Protein AF-A0A6B3HUG9-F1 (afdb_monomer)

Secondary structure (DSSP, 8-state):
---SEEEEEEETTEEEEEEEEES----PPPPPPB-TTT-PBP----B-TTT--B--GGG--EEEEPTTS-EEEE-HHHHHTS--TTTTEEEEEEEEEGGGS-GGGEEEEEEEEE-SHHHHHHHHHHHHHHHHHTEEEEEEEEETTEEEEEEEEEETTEEEEEEE--GGGSPP-TTTS-SS-----HHHHHHHHHHHTTS----GGG---HHHHHHHHHHHHHHHT---PPP----------S-HHHHHHHHHHHHHHHTT---------

Radius of gyration: 28.13 Å; Cα contacts (8 Å, |Δi|>4): 303; chains: 1; bounding box: 56×66×83 Å

Nearest PDB structures (foldseek):
  7zyg-assembly1_B  TM=5.924E-01  e=1.288E-13  Homo sapiens
  6erf-assembly3_E  TM=6.622E-01  e=6.759E-11  Homo sapiens
  8bhv-assembly1_j  TM=5.976E-01  e=5.712E-12  Homo sapiens
  8bh3-assembly1_L  TM=5.640E-01  e=2.555E-12  Homo sapiens
  7nfe-assembly1_C  TM=6.207E-01  e=2.268E-11  Homo sapiens

pLDDT: mean 83.68, std 15.53, range [34.56, 97.38]

Foldseek 3Di:
DDFPAWAWEDEDPDTFTKTKAFPDDDPDDDDFDADPPPRHGDDDFDADPPPRDTDDPVVDFAFDQDPVRDTHTDDPVNLVPPPDPQARYWYFDDKAAPVVADPLFWDGKIWIGGDDDVNVVVQQVVQVVCVVVNIWTWTWHDDPSDIWIWIWHDDDRTTMITTTDDPVNDDDCPPVDDPDDDDDDPVNVVLVVLLVVLVDDDDPVPDDDPVRVVVVVVVVCVVVVHDDDPDPPPPPDPPDPDDPPVVSVVSSVVSCVVVVNDDDDDPDD

Sequence (269 aa):
MRSIWNGAISFGLVSIPIKLVNATENHSIHFRQIHLADGGRIRYRKVCELDEEEVAGGEIGKAYEDADGTMIPITDEDLAQLPLPTAKTIEIVAFVPADEIDPLQMDAAYYLSANGVPAAKPYTLLREALKRSNKVAVAKYALRGRERLGMLRVVDDVIAMHGLLWPDEIRAPEGVAPDSDVTVRDAELDLADALMDTLGEVDMDSLHDDYREAVEELIAAKASGEAVQPAESDDSGGGKVIDLIAALESSVRAAKKSRGEGDENEAEN

Structure (mmCIF, N/CA/C/O backbone):
data_AF-A0A6B3HUG9-F1
#
_entry.id   AF-A0A6B3HUG9-F1
#
loop_
_atom_site.group_PDB
_atom_site.id
_atom_site.type_symbol
_atom_site.label_atom_id
_atom_site.label_alt_id
_atom_site.label_comp_id
_atom_site.label_asym_id
_atom_site.label_entity_id
_atom_site.label_seq_id
_atom_site.pdbx_PDB_ins_code
_atom_site.Cartn_x
_atom_site.Cartn_y
_atom_site.Cartn_z
_atom_site.occupancy
_atom_site.B_iso_or_equiv
_atom_site.auth_seq_id
_atom_site.auth_comp_id
_atom_site.auth_asym_id
_atom_site.auth_atom_id
_atom_site.pdbx_PDB_model_num
ATOM 1 N N . MET A 1 1 ? 18.409 -4.272 3.232 1.00 63.88 1 MET A N 1
ATOM 2 C CA . MET A 1 1 ? 17.200 -3.621 2.681 1.00 63.88 1 MET A CA 1
ATOM 3 C C . MET A 1 1 ? 17.579 -2.566 1.647 1.00 63.88 1 MET A C 1
ATOM 5 O O . MET A 1 1 ? 18.304 -1.631 1.972 1.00 63.88 1 MET A O 1
ATOM 9 N N . ARG A 1 2 ? 17.157 -2.736 0.388 1.00 80.00 2 ARG A N 1
ATOM 10 C CA . ARG A 1 2 ? 17.424 -1.789 -0.708 1.00 80.00 2 ARG A CA 1
ATOM 11 C C . ARG A 1 2 ? 16.266 -0.795 -0.805 1.00 80.00 2 ARG A C 1
ATOM 13 O O . ARG A 1 2 ? 15.116 -1.214 -0.826 1.00 80.00 2 ARG A O 1
ATOM 20 N N . SER A 1 3 ? 16.577 0.501 -0.875 1.00 86.69 3 SER A N 1
ATOM 21 C CA . SER A 1 3 ? 15.560 1.527 -1.137 1.00 86.69 3 SER A CA 1
ATOM 22 C C . SER A 1 3 ? 14.982 1.348 -2.539 1.00 86.69 3 SER A C 1
ATOM 24 O O . SER A 1 3 ? 15.731 1.150 -3.500 1.00 86.69 3 SER A O 1
ATOM 26 N N . ILE A 1 4 ? 13.660 1.421 -2.631 1.00 87.31 4 ILE A N 1
ATOM 27 C CA . ILE A 1 4 ? 12.899 1.353 -3.882 1.00 87.31 4 ILE A CA 1
ATOM 28 C C . ILE A 1 4 ? 12.624 2.766 -4.392 1.00 87.31 4 ILE A C 1
ATOM 30 O O . ILE A 1 4 ? 12.553 2.988 -5.599 1.00 87.31 4 ILE A O 1
ATOM 34 N N . TRP A 1 5 ? 12.501 3.727 -3.477 1.00 89.56 5 TRP A N 1
ATOM 35 C CA . TRP A 1 5 ? 12.207 5.113 -3.800 1.00 89.56 5 TRP A CA 1
ATOM 36 C C . TRP A 1 5 ? 12.762 6.051 -2.727 1.00 89.56 5 TRP A C 1
ATOM 38 O O . TRP A 1 5 ? 12.741 5.740 -1.538 1.00 89.56 5 TRP A O 1
ATOM 48 N N . ASN A 1 6 ? 13.266 7.209 -3.145 1.00 89.94 6 ASN A N 1
ATOM 49 C CA . ASN A 1 6 ? 13.734 8.254 -2.240 1.00 89.94 6 ASN A CA 1
ATOM 50 C C . ASN A 1 6 ? 12.919 9.517 -2.503 1.00 89.94 6 ASN A C 1
ATOM 52 O O . ASN A 1 6 ? 12.756 9.913 -3.658 1.00 89.94 6 ASN A O 1
ATOM 56 N N 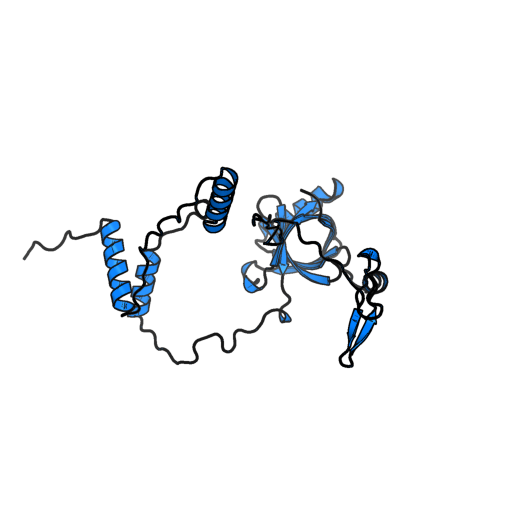. GLY A 1 7 ? 12.479 10.169 -1.437 1.00 91.31 7 GLY A N 1
ATOM 57 C CA . GLY A 1 7 ? 11.674 11.380 -1.523 1.00 91.31 7 GLY A CA 1
ATOM 58 C C . GLY A 1 7 ? 11.597 12.075 -0.177 1.00 91.31 7 GLY A C 1
ATOM 59 O O . GLY A 1 7 ? 12.508 11.939 0.645 1.00 91.31 7 GLY A O 1
ATOM 60 N N . ALA A 1 8 ? 10.522 12.815 0.058 1.00 93.94 8 ALA A N 1
ATOM 61 C CA . ALA A 1 8 ? 10.282 13.460 1.340 1.00 93.94 8 ALA A CA 1
ATOM 62 C C . ALA A 1 8 ? 8.831 13.300 1.796 1.00 93.94 8 ALA A C 1
ATOM 64 O O . ALA A 1 8 ? 7.929 13.245 0.970 1.00 93.94 8 ALA A O 1
ATOM 65 N N . ILE A 1 9 ? 8.606 13.256 3.107 1.00 95.81 9 ILE A N 1
ATOM 66 C CA . ILE A 1 9 ? 7.278 13.468 3.691 1.00 95.81 9 ILE A CA 1
ATOM 67 C C . ILE A 1 9 ? 7.077 14.975 3.823 1.00 95.81 9 ILE A C 1
ATOM 69 O O . ILE A 1 9 ? 7.930 15.638 4.418 1.00 95.81 9 ILE A O 1
ATOM 73 N N . SER A 1 10 ? 5.974 15.510 3.308 1.00 93.44 10 SER A N 1
ATOM 74 C CA . SER A 1 10 ? 5.608 16.916 3.474 1.00 93.44 10 SER A CA 1
ATOM 75 C C . SER A 1 10 ? 4.289 17.082 4.209 1.00 93.44 10 SER A C 1
ATOM 77 O O . SER A 1 10 ? 3.319 16.383 3.928 1.00 93.44 10 SER A O 1
ATOM 79 N N . PHE A 1 11 ? 4.236 18.053 5.116 1.00 90.25 11 PHE A N 1
ATOM 80 C CA . PHE A 1 11 ? 2.989 18.518 5.717 1.00 90.25 11 PHE A CA 1
ATOM 81 C C . PHE A 1 11 ? 3.134 19.984 6.129 1.00 90.25 11 PHE A C 1
ATOM 83 O O . PHE A 1 11 ? 4.041 20.353 6.883 1.00 90.25 11 PHE A O 1
ATOM 90 N N . GLY A 1 12 ? 2.272 20.850 5.592 1.00 83.94 12 GLY A N 1
ATOM 91 C CA . GLY A 1 12 ? 2.409 22.297 5.755 1.00 83.94 12 GLY A CA 1
ATOM 92 C C . GLY A 1 12 ? 3.770 22.800 5.256 1.00 83.94 12 GLY A C 1
ATOM 93 O O . GLY A 1 12 ? 4.063 22.741 4.068 1.00 83.94 12 GLY A O 1
ATOM 94 N N . LEU A 1 13 ? 4.610 23.291 6.173 1.00 82.62 13 LEU A N 1
ATOM 95 C CA . LEU A 1 13 ? 5.946 23.832 5.871 1.00 82.62 13 LEU A CA 1
ATOM 96 C C . LEU A 1 13 ? 7.094 22.861 6.187 1.00 82.62 13 LEU A C 1
ATOM 98 O O . LEU A 1 13 ? 8.264 23.215 6.040 1.00 82.62 13 LEU A O 1
ATOM 102 N N . VAL A 1 14 ? 6.786 21.654 6.664 1.00 88.75 14 VAL A N 1
ATOM 103 C CA . VAL A 1 14 ? 7.793 20.666 7.059 1.00 88.75 14 VAL A CA 1
ATOM 104 C C . VAL A 1 14 ? 8.040 19.710 5.901 1.00 88.75 14 VAL A C 1
ATOM 106 O O . VAL A 1 14 ? 7.095 19.196 5.312 1.00 88.75 14 VAL A O 1
ATOM 109 N N . SER A 1 15 ? 9.314 19.451 5.602 1.00 92.69 15 SER A N 1
ATOM 110 C CA . SER A 1 15 ? 9.752 18.454 4.625 1.00 92.69 15 SER A CA 1
ATOM 111 C C . SER A 1 15 ? 10.812 17.553 5.255 1.00 92.69 15 SER A C 1
ATOM 113 O O . SER A 1 15 ? 11.812 18.038 5.789 1.00 92.69 15 SER A O 1
ATOM 115 N N . ILE A 1 16 ? 10.576 16.242 5.239 1.00 95.81 16 ILE A N 1
ATOM 116 C CA . ILE A 1 16 ? 11.409 15.235 5.903 1.00 95.81 16 ILE A CA 1
ATOM 117 C C . ILE A 1 16 ? 11.935 14.266 4.845 1.00 95.81 16 ILE A C 1
ATOM 119 O O . ILE A 1 16 ? 11.162 13.438 4.366 1.00 95.81 16 ILE A O 1
ATOM 123 N N . PRO A 1 17 ? 13.227 14.320 4.481 1.00 95.38 17 PRO A N 1
ATOM 124 C CA . PRO A 1 17 ? 13.812 13.364 3.549 1.00 95.38 17 PRO A CA 1
ATOM 125 C C . PRO A 1 17 ? 13.699 11.924 4.066 1.00 95.38 17 PRO A C 1
ATOM 127 O O . PRO A 1 17 ? 14.127 11.629 5.185 1.00 95.38 17 PRO A O 1
ATOM 130 N N . ILE A 1 18 ? 13.182 11.014 3.238 1.00 95.69 18 ILE A N 1
ATOM 131 C CA . ILE A 1 18 ? 13.028 9.593 3.568 1.00 95.69 18 ILE A CA 1
ATOM 132 C C . ILE A 1 18 ? 13.480 8.668 2.431 1.00 95.69 18 ILE A C 1
ATOM 134 O O . ILE A 1 18 ? 13.617 9.070 1.272 1.00 95.69 18 ILE A O 1
ATOM 138 N N . LYS A 1 19 ? 13.722 7.405 2.782 1.00 94.88 19 LYS A N 1
ATOM 139 C CA . LYS A 1 19 ? 13.860 6.279 1.857 1.00 94.88 19 LYS A CA 1
ATOM 140 C C . LYS A 1 19 ? 12.732 5.292 2.114 1.00 94.88 19 LYS A C 1
ATOM 142 O O . LYS A 1 19 ? 12.480 4.944 3.268 1.00 94.88 19 LYS A O 1
ATOM 147 N N . LEU A 1 20 ? 12.108 4.830 1.043 1.00 94.06 20 LEU A N 1
ATOM 148 C CA . LEU A 1 20 ? 11.021 3.863 1.053 1.00 94.06 20 LEU A CA 1
ATOM 149 C C . LEU A 1 20 ? 11.564 2.472 0.714 1.00 94.06 20 LEU A C 1
ATOM 151 O O . LEU A 1 20 ? 12.276 2.282 -0.277 1.00 94.06 20 LEU A O 1
ATOM 155 N N . VAL A 1 21 ? 11.226 1.502 1.554 1.00 94.19 21 VAL A N 1
ATOM 156 C CA . VAL A 1 21 ? 11.673 0.105 1.492 1.00 94.19 21 VAL A CA 1
ATOM 157 C C . VAL A 1 21 ? 10.441 -0.797 1.596 1.00 94.19 21 VAL A C 1
ATOM 159 O O . VAL A 1 21 ? 9.504 -0.441 2.299 1.00 94.19 21 VAL A O 1
ATOM 162 N N . ASN A 1 22 ? 10.412 -1.951 0.926 1.00 93.25 22 ASN A N 1
ATOM 163 C CA . ASN A 1 22 ? 9.335 -2.930 1.137 1.00 93.25 22 ASN A CA 1
ATOM 164 C C . ASN A 1 22 ? 9.295 -3.400 2.597 1.00 93.25 22 ASN A C 1
ATOM 166 O O . ASN A 1 22 ? 10.345 -3.691 3.170 1.00 93.25 22 ASN A O 1
ATOM 170 N N . ALA A 1 23 ? 8.091 -3.486 3.168 1.00 92.88 23 ALA A N 1
ATOM 171 C CA . ALA A 1 23 ? 7.875 -4.080 4.487 1.00 92.88 23 ALA A CA 1
ATOM 172 C C . ALA A 1 23 ? 7.576 -5.584 4.417 1.00 92.88 23 ALA A C 1
ATOM 174 O O . ALA A 1 23 ? 7.702 -6.273 5.423 1.00 92.88 23 ALA A O 1
ATOM 175 N N . THR A 1 24 ? 7.200 -6.084 3.238 1.00 88.25 24 THR A N 1
ATOM 176 C CA . THR A 1 24 ? 6.838 -7.483 2.999 1.00 88.25 24 THR A CA 1
ATOM 177 C C . THR A 1 24 ? 7.829 -8.157 2.057 1.00 88.25 24 THR A C 1
ATOM 179 O O . THR A 1 24 ? 8.340 -7.541 1.112 1.00 88.25 24 THR A O 1
ATOM 182 N N . GLU A 1 25 ? 8.059 -9.447 2.279 1.00 84.62 25 GLU A N 1
ATOM 183 C CA . GLU A 1 25 ? 8.844 -10.313 1.403 1.00 84.62 25 GLU A CA 1
ATOM 184 C C . GLU A 1 25 ? 7.938 -11.401 0.821 1.00 84.62 25 GLU A C 1
ATOM 186 O O . GLU A 1 25 ? 7.015 -11.877 1.477 1.00 84.62 25 GLU A O 1
ATOM 191 N N . ASN A 1 26 ? 8.161 -11.754 -0.446 1.00 80.31 26 ASN A N 1
ATOM 192 C CA . ASN A 1 26 ? 7.429 -12.838 -1.087 1.00 80.31 26 ASN A CA 1
ATOM 193 C C . ASN A 1 26 ? 8.251 -14.126 -0.965 1.00 80.31 26 ASN A C 1
ATOM 195 O O . ASN A 1 26 ? 9.367 -14.196 -1.484 1.00 80.31 26 ASN A O 1
ATOM 199 N N . HIS A 1 27 ? 7.675 -15.134 -0.316 1.00 79.88 27 HIS A N 1
ATOM 200 C CA . HIS A 1 27 ? 8.294 -16.438 -0.096 1.00 79.88 27 HIS A CA 1
ATOM 201 C C . HIS A 1 27 ? 7.804 -17.536 -1.059 1.00 79.88 27 HIS A C 1
ATOM 203 O O . HIS A 1 27 ? 8.154 -18.701 -0.890 1.00 79.88 27 HIS A O 1
ATOM 209 N N . SER A 1 28 ? 7.023 -17.192 -2.087 1.00 79.81 28 SER A N 1
ATOM 210 C CA . SER A 1 28 ? 6.502 -18.163 -3.052 1.00 79.81 28 SER A CA 1
ATOM 211 C C . SER A 1 28 ? 7.621 -18.847 -3.845 1.00 79.81 28 SER A C 1
ATOM 213 O O . SER A 1 28 ? 8.556 -18.193 -4.330 1.00 79.81 28 SER A O 1
ATOM 215 N N . ILE A 1 29 ? 7.484 -20.153 -4.062 1.00 81.19 29 ILE A N 1
ATOM 216 C CA . ILE A 1 29 ? 8.393 -20.936 -4.901 1.00 81.19 29 ILE A CA 1
ATOM 217 C C . ILE A 1 29 ? 8.126 -20.609 -6.371 1.00 81.19 29 ILE A C 1
ATOM 219 O O . ILE A 1 29 ? 7.014 -20.755 -6.875 1.00 81.19 29 ILE A O 1
ATOM 223 N N . HIS A 1 30 ? 9.164 -20.166 -7.080 1.00 84.75 30 HIS A N 1
ATOM 224 C CA . HIS A 1 30 ? 9.054 -19.777 -8.482 1.00 84.75 30 HIS A CA 1
ATOM 225 C C . HIS A 1 30 ? 9.458 -20.926 -9.403 1.00 84.75 30 HIS A C 1
ATOM 227 O O . HIS A 1 30 ? 10.627 -21.317 -9.464 1.00 84.75 30 HIS A O 1
ATOM 233 N N . PHE A 1 31 ? 8.508 -21.409 -10.197 1.00 88.19 31 PHE A N 1
ATOM 234 C CA . PHE A 1 31 ? 8.778 -22.407 -11.224 1.00 88.19 31 PHE A CA 1
ATOM 235 C C . PHE A 1 31 ? 9.232 -21.762 -12.529 1.00 88.19 31 PHE A C 1
ATOM 237 O O . PHE A 1 31 ? 8.758 -20.702 -12.939 1.00 88.19 31 PHE A O 1
ATOM 244 N N . ARG A 1 32 ? 10.155 -22.434 -13.218 1.00 90.38 32 ARG A N 1
ATOM 245 C CA . ARG A 1 32 ? 10.511 -22.092 -14.594 1.00 90.38 32 ARG A CA 1
ATOM 246 C C . ARG A 1 32 ? 9.786 -23.026 -15.541 1.00 90.38 32 ARG A C 1
ATOM 248 O O . ARG A 1 32 ? 9.742 -24.230 -15.317 1.00 90.38 32 ARG A O 1
ATOM 255 N N . GLN A 1 33 ? 9.281 -22.463 -16.628 1.00 92.81 33 GLN A N 1
ATOM 256 C CA . GLN A 1 33 ? 8.698 -23.253 -17.698 1.00 92.81 33 GLN A CA 1
ATOM 257 C C . GLN A 1 33 ? 9.792 -24.015 -18.449 1.00 92.81 33 GLN A C 1
ATOM 259 O O . GLN A 1 33 ? 10.838 -23.455 -18.806 1.00 92.81 33 GLN A O 1
ATOM 264 N N . ILE A 1 34 ? 9.514 -25.290 -18.692 1.00 95.56 34 ILE A N 1
ATOM 265 C CA . ILE A 1 34 ? 10.346 -26.188 -19.481 1.00 95.56 34 ILE A CA 1
ATOM 266 C C . ILE A 1 34 ? 9.514 -26.793 -20.607 1.00 95.56 34 ILE A C 1
ATOM 268 O O . ILE A 1 34 ? 8.303 -26.967 -20.478 1.00 95.56 34 ILE A O 1
ATOM 272 N N . HIS A 1 35 ? 10.169 -27.120 -21.710 1.00 94.25 35 HIS A N 1
ATOM 273 C CA . HIS A 1 35 ? 9.593 -27.948 -22.749 1.00 94.25 35 HIS A CA 1
ATOM 274 C C . HIS A 1 35 ? 9.505 -29.389 -22.230 1.00 94.25 35 HIS A C 1
ATOM 276 O O . HIS A 1 35 ? 10.497 -29.964 -21.785 1.00 94.25 35 HIS A O 1
ATOM 282 N N . LEU A 1 36 ? 8.301 -29.965 -22.247 1.00 92.69 36 LEU A N 1
ATOM 283 C CA . LEU A 1 36 ? 8.031 -31.261 -21.614 1.00 92.69 36 LEU A CA 1
ATOM 284 C C . LEU A 1 36 ? 8.820 -32.422 -22.236 1.00 92.69 36 LEU A C 1
ATOM 286 O O . LEU A 1 36 ? 9.104 -33.391 -21.540 1.00 92.69 36 LEU A O 1
ATOM 290 N N . ALA A 1 37 ? 9.170 -32.335 -23.523 1.00 93.38 37 ALA A N 1
ATOM 291 C CA . ALA A 1 37 ? 9.842 -33.427 -24.222 1.00 93.38 37 ALA A CA 1
ATOM 292 C C . ALA A 1 37 ? 11.346 -33.523 -23.914 1.00 93.38 37 ALA A C 1
ATOM 294 O O . ALA A 1 37 ? 11.888 -34.624 -23.903 1.00 93.38 37 ALA A O 1
ATOM 295 N N . ASP A 1 38 ? 12.025 -32.394 -23.686 1.00 91.88 38 ASP A N 1
ATOM 296 C CA . ASP A 1 38 ? 13.493 -32.336 -23.569 1.00 91.88 38 ASP A CA 1
ATOM 297 C C . ASP A 1 38 ? 14.001 -31.613 -22.306 1.00 91.88 38 ASP A C 1
ATOM 299 O O . ASP A 1 38 ? 15.207 -31.559 -22.066 1.00 91.88 38 ASP A O 1
ATOM 303 N N . GLY A 1 39 ? 13.105 -31.051 -21.487 1.00 89.31 39 GLY A N 1
ATOM 304 C CA . GLY A 1 39 ? 13.461 -30.281 -20.293 1.00 89.31 39 GLY A CA 1
ATOM 305 C C . GLY A 1 39 ? 14.099 -28.918 -20.589 1.00 89.31 39 GLY A C 1
ATOM 306 O O . GLY A 1 39 ? 14.564 -28.235 -19.672 1.00 89.31 39 GLY A O 1
ATOM 307 N N . GLY A 1 40 ? 14.131 -28.496 -21.853 1.00 93.44 40 GLY A N 1
ATOM 308 C CA . GLY A 1 40 ? 14.710 -27.235 -22.289 1.00 93.44 40 GLY A CA 1
ATOM 309 C C . GLY A 1 40 ? 13.955 -26.038 -21.716 1.00 93.44 40 GLY A C 1
ATOM 310 O O . GLY A 1 40 ? 12.728 -26.005 -21.691 1.00 93.44 40 GLY A O 1
ATOM 311 N N . ARG A 1 41 ? 14.678 -25.014 -21.251 1.00 95.44 41 ARG A N 1
ATOM 312 C CA . ARG A 1 41 ? 14.052 -23.792 -20.717 1.00 95.44 41 ARG A CA 1
ATOM 313 C C . ARG A 1 41 ? 13.351 -23.004 -21.821 1.00 95.44 41 ARG A C 1
ATOM 315 O O . ARG A 1 41 ? 13.984 -22.651 -22.816 1.00 95.44 41 ARG A O 1
ATOM 322 N N . ILE A 1 42 ? 12.102 -22.618 -21.576 1.00 94.69 42 ILE A N 1
ATOM 323 C CA . ILE A 1 42 ? 11.352 -21.739 -22.479 1.00 94.69 42 ILE A CA 1
ATOM 324 C C . ILE A 1 42 ? 11.895 -20.305 -22.399 1.00 94.69 42 ILE A C 1
ATOM 326 O O . ILE A 1 42 ? 12.232 -19.804 -21.320 1.00 94.69 42 ILE A O 1
ATOM 330 N N . ARG A 1 43 ? 11.989 -19.640 -23.555 1.00 91.62 43 ARG A N 1
ATOM 331 C CA . ARG A 1 43 ? 12.301 -18.211 -23.679 1.00 91.62 43 ARG A CA 1
ATOM 332 C C . ARG A 1 43 ? 11.194 -17.526 -24.467 1.00 91.62 43 ARG A C 1
ATOM 334 O O . ARG A 1 43 ? 10.745 -18.062 -25.473 1.00 91.62 43 ARG A O 1
ATOM 341 N N . TYR A 1 44 ? 10.821 -16.332 -24.027 1.00 91.31 44 TYR A N 1
ATOM 342 C CA . TYR A 1 44 ? 9.880 -15.468 -24.729 1.00 91.31 44 TYR A CA 1
ATOM 343 C C . TYR A 1 44 ? 10.638 -14.422 -25.534 1.00 91.31 44 TYR A C 1
ATOM 345 O O . TYR A 1 44 ? 11.649 -13.893 -25.065 1.00 91.31 44 TYR A O 1
ATOM 353 N N . ARG A 1 45 ? 10.128 -14.126 -26.725 1.00 92.06 45 ARG A N 1
ATOM 354 C CA . ARG A 1 45 ? 10.583 -13.037 -27.589 1.00 92.06 45 ARG A CA 1
ATOM 355 C C . ARG A 1 45 ? 9.416 -12.083 -27.781 1.00 92.06 45 ARG A C 1
ATOM 357 O O . ARG A 1 45 ? 8.278 -12.536 -27.878 1.00 92.06 45 ARG A O 1
ATOM 364 N N . LYS A 1 46 ? 9.695 -10.784 -27.768 1.00 94.75 46 LYS A N 1
ATOM 365 C CA . LYS A 1 46 ? 8.693 -9.754 -28.042 1.00 94.75 46 LYS A CA 1
ATOM 366 C C . LYS A 1 46 ? 8.800 -9.414 -29.519 1.00 94.75 46 LYS A C 1
ATOM 368 O O . LYS A 1 46 ? 9.904 -9.148 -29.978 1.00 94.75 46 LYS A O 1
ATOM 373 N N . VAL A 1 47 ? 7.688 -9.477 -30.234 1.00 95.69 47 VAL A N 1
ATOM 374 C CA . VAL A 1 47 ? 7.635 -9.275 -31.683 1.00 95.69 47 VAL A CA 1
ATOM 375 C C . VAL A 1 47 ? 6.654 -8.142 -31.958 1.00 95.69 47 VAL A C 1
ATOM 377 O O . VAL A 1 47 ? 5.590 -8.111 -31.337 1.00 95.69 47 VAL A O 1
ATOM 380 N N . CYS A 1 48 ? 7.033 -7.188 -32.805 1.00 94.12 48 CYS A N 1
ATOM 381 C CA . CYS A 1 48 ? 6.158 -6.093 -33.215 1.00 94.12 48 CYS A CA 1
ATOM 382 C C . CYS A 1 48 ? 5.128 -6.606 -34.235 1.00 94.12 48 CYS A C 1
ATOM 384 O O . CYS A 1 48 ? 5.456 -7.361 -35.143 1.00 94.12 48 CYS A O 1
ATOM 386 N N . GLU A 1 49 ? 3.860 -6.229 -34.070 1.00 92.56 49 GLU A N 1
ATOM 387 C CA . GLU A 1 49 ? 2.761 -6.740 -34.905 1.00 92.56 49 GLU A CA 1
ATOM 388 C C . GLU A 1 49 ? 2.785 -6.184 -36.337 1.00 92.56 49 GLU A C 1
ATOM 390 O O . GLU A 1 49 ? 2.266 -6.810 -37.254 1.00 92.56 49 GLU A O 1
ATOM 395 N N . LEU A 1 50 ? 3.395 -5.014 -36.545 1.00 92.00 50 LEU A N 1
ATOM 396 C CA . LEU A 1 50 ? 3.390 -4.337 -37.843 1.00 92.00 50 LEU A CA 1
ATOM 397 C C . LEU A 1 50 ? 4.466 -4.857 -38.801 1.00 92.00 50 LEU A C 1
ATOM 399 O O . LEU A 1 50 ? 4.236 -4.896 -40.008 1.00 92.00 50 LEU A O 1
ATOM 403 N N . ASP A 1 51 ? 5.639 -5.201 -38.274 1.00 94.00 51 ASP A N 1
ATOM 404 C CA . ASP A 1 51 ? 6.809 -5.621 -39.056 1.00 94.00 51 ASP A CA 1
ATOM 405 C C . ASP A 1 51 ? 7.217 -7.083 -38.801 1.00 94.00 51 ASP A C 1
ATOM 407 O O . ASP A 1 51 ? 8.054 -7.614 -39.526 1.00 94.00 51 ASP A O 1
ATOM 411 N N . GLU A 1 52 ? 6.592 -7.748 -37.822 1.00 94.31 52 GLU A N 1
ATOM 412 C CA . GLU A 1 52 ? 6.892 -9.118 -37.389 1.00 94.31 52 GLU A CA 1
ATOM 413 C C . GLU A 1 52 ? 8.346 -9.321 -36.912 1.00 94.31 52 GLU A C 1
ATOM 415 O O . GLU A 1 52 ? 8.832 -10.455 -36.820 1.00 94.31 52 GLU A O 1
ATOM 420 N N . GLU A 1 53 ? 9.047 -8.243 -36.549 1.00 95.25 53 GLU A N 1
ATOM 421 C CA . GLU A 1 53 ? 10.432 -8.291 -36.086 1.00 95.25 53 GLU A CA 1
ATOM 422 C C . GLU A 1 53 ? 10.538 -8.405 -34.558 1.00 95.25 53 GLU A C 1
ATOM 424 O O . GLU A 1 53 ? 9.716 -7.894 -33.790 1.00 95.25 53 GLU A O 1
ATOM 429 N N . GLU A 1 54 ? 11.581 -9.100 -34.089 1.00 95.31 54 GLU A N 1
ATOM 430 C CA . GLU A 1 54 ? 11.891 -9.191 -32.660 1.00 95.31 54 GLU A CA 1
ATOM 431 C C . GLU A 1 54 ? 12.441 -7.853 -32.155 1.00 95.31 54 GLU A C 1
ATOM 433 O O . GLU A 1 54 ? 13.473 -7.382 -32.625 1.00 95.31 54 GLU A O 1
ATOM 438 N N . VAL A 1 55 ? 11.788 -7.287 -31.141 1.00 94.88 55 VAL A N 1
ATOM 439 C CA . VAL A 1 55 ? 12.138 -5.984 -30.566 1.00 94.88 55 VAL A CA 1
ATOM 440 C C . VAL A 1 55 ? 12.748 -6.124 -29.177 1.00 94.88 55 VAL A C 1
ATOM 442 O O . VAL A 1 55 ? 12.280 -6.891 -28.321 1.00 94.88 55 VAL A O 1
ATOM 445 N N . ALA A 1 56 ? 13.799 -5.348 -28.911 1.00 92.81 56 ALA A N 1
ATOM 446 C CA . ALA A 1 56 ? 14.405 -5.302 -27.592 1.00 92.81 56 ALA A CA 1
ATOM 447 C C . ALA A 1 56 ? 13.524 -4.509 -26.618 1.00 92.81 56 ALA A C 1
ATOM 449 O O . ALA A 1 56 ? 12.808 -3.584 -26.981 1.00 92.81 56 ALA A O 1
ATOM 450 N N . GLY A 1 57 ? 13.618 -4.816 -25.320 1.00 86.44 57 GLY A N 1
ATOM 451 C CA . GLY A 1 57 ? 12.792 -4.149 -24.305 1.00 86.44 57 GLY A CA 1
ATOM 452 C C . GLY A 1 57 ? 12.957 -2.623 -24.230 1.00 86.44 57 GLY A C 1
ATOM 453 O O . GLY A 1 57 ? 12.030 -1.960 -23.785 1.00 86.44 57 GLY A O 1
ATOM 454 N N . GLY A 1 58 ? 14.104 -2.079 -24.654 1.00 88.00 58 GLY A N 1
ATOM 455 C CA . GLY A 1 58 ? 14.349 -0.632 -24.697 1.00 88.00 58 GLY A CA 1
ATOM 456 C C . GLY A 1 58 ? 13.682 0.088 -25.872 1.00 88.00 58 GLY A C 1
ATOM 457 O O . GLY A 1 58 ? 13.578 1.307 -25.844 1.00 88.00 58 GLY A O 1
ATOM 458 N N . GLU A 1 59 ? 13.216 -0.655 -26.875 1.00 87.88 59 GLU A N 1
ATOM 459 C CA . GLU A 1 59 ? 12.518 -0.128 -28.055 1.00 87.88 59 GLU A CA 1
ATOM 460 C C . GLU A 1 59 ? 10.992 -0.134 -27.861 1.00 87.88 59 GLU A C 1
ATOM 462 O O . GLU A 1 59 ? 10.242 0.294 -28.731 1.00 87.88 59 GLU A O 1
ATOM 467 N N . ILE A 1 60 ? 10.515 -0.609 -26.704 1.00 89.75 60 ILE A N 1
ATOM 468 C CA . ILE A 1 60 ? 9.092 -0.778 -26.410 1.00 89.75 60 ILE A CA 1
ATOM 469 C C . ILE A 1 60 ? 8.617 0.363 -25.513 1.00 89.75 60 ILE A C 1
ATOM 471 O O . ILE A 1 60 ? 8.948 0.421 -24.327 1.00 89.75 60 ILE A O 1
ATOM 475 N N . GLY A 1 61 ? 7.808 1.249 -26.093 1.00 88.94 61 GLY A N 1
ATOM 476 C CA . GLY A 1 61 ? 7.105 2.316 -25.384 1.00 88.94 61 GLY A CA 1
ATOM 477 C C . GLY A 1 61 ? 5.745 1.884 -24.830 1.00 88.94 61 GLY A C 1
ATOM 478 O O . GLY A 1 61 ? 5.370 0.711 -24.855 1.00 88.94 61 GLY A O 1
ATOM 479 N N . LYS A 1 62 ? 4.988 2.859 -24.328 1.00 89.69 62 LYS A N 1
ATOM 480 C CA . LYS A 1 62 ? 3.583 2.697 -23.935 1.00 89.69 62 LYS A CA 1
ATOM 481 C C . LYS A 1 62 ? 2.718 3.570 -24.834 1.00 89.69 62 LYS A C 1
ATOM 483 O O . LYS A 1 62 ? 3.170 4.616 -25.288 1.00 89.69 62 LYS A O 1
ATOM 488 N N . ALA A 1 63 ? 1.479 3.160 -25.054 1.00 92.06 63 ALA A N 1
ATOM 489 C CA . ALA A 1 63 ? 0.479 3.969 -25.731 1.00 92.06 63 ALA A CA 1
ATOM 490 C C . ALA A 1 63 ? -0.869 3.825 -25.022 1.00 92.06 63 ALA A C 1
ATOM 492 O O . ALA A 1 63 ? -1.126 2.810 -24.371 1.00 92.06 63 ALA A O 1
ATOM 493 N N . TYR A 1 64 ? -1.697 4.859 -25.125 1.00 90.88 64 TYR A N 1
ATOM 494 C CA . TYR A 1 64 ? -3.115 4.801 -24.801 1.00 90.88 64 TYR A CA 1
ATOM 495 C C . TYR A 1 64 ? -3.886 4.444 -26.071 1.00 90.88 64 TYR A C 1
ATOM 497 O O . TYR A 1 64 ? -3.665 5.066 -27.109 1.00 90.88 64 TYR A O 1
ATOM 505 N N . GLU A 1 65 ? -4.757 3.447 -25.987 1.00 93.50 65 GLU A N 1
ATOM 506 C CA . GLU A 1 65 ? -5.662 3.079 -27.073 1.00 93.50 65 GLU A CA 1
ATOM 507 C C . GLU A 1 65 ? -6.989 3.816 -26.872 1.00 93.50 65 GLU A C 1
ATOM 509 O O . GLU A 1 65 ? -7.656 3.631 -25.852 1.00 93.50 65 GLU A O 1
ATOM 514 N N . ASP A 1 66 ? -7.333 4.694 -27.814 1.00 92.94 66 ASP A N 1
ATOM 515 C CA . ASP A 1 66 ? -8.620 5.394 -27.823 1.00 92.94 66 ASP A CA 1
ATOM 516 C C . ASP A 1 66 ? -9.752 4.471 -28.310 1.00 92.94 66 ASP A C 1
ATOM 518 O O . ASP A 1 66 ? -9.501 3.429 -28.913 1.00 92.94 66 ASP A O 1
ATOM 522 N N . ALA A 1 67 ? -11.011 4.859 -28.096 1.00 90.81 67 ALA A N 1
ATOM 523 C CA . ALA A 1 67 ? -12.188 4.052 -28.439 1.00 90.81 67 ALA A CA 1
ATOM 524 C C . ALA A 1 67 ? -12.251 3.642 -29.925 1.00 90.81 67 ALA A C 1
ATOM 526 O O . ALA A 1 67 ? -12.788 2.583 -30.251 1.00 90.81 67 ALA A O 1
ATOM 527 N N . ASP A 1 68 ? -11.668 4.453 -30.810 1.00 91.38 68 ASP A N 1
ATOM 528 C CA . ASP A 1 68 ? -11.597 4.198 -32.252 1.00 91.38 68 ASP A CA 1
ATOM 529 C C . ASP A 1 68 ? -10.370 3.343 -32.659 1.00 91.38 68 ASP A C 1
ATOM 531 O O . ASP A 1 68 ? -10.087 3.190 -33.848 1.00 91.38 68 ASP A O 1
ATOM 535 N N . GLY A 1 69 ? -9.611 2.806 -31.693 1.00 88.00 69 GLY A N 1
ATOM 536 C CA . GLY A 1 69 ? -8.418 1.972 -31.906 1.00 88.00 69 GLY A CA 1
ATOM 537 C C . GLY A 1 69 ? -7.139 2.756 -32.229 1.00 88.00 69 GLY A C 1
ATOM 538 O O . GLY A 1 69 ? -6.130 2.182 -32.640 1.00 88.00 69 GLY A O 1
ATOM 539 N N . THR A 1 70 ? -7.158 4.085 -32.083 1.00 92.44 70 THR A N 1
ATOM 540 C CA . THR A 1 70 ? -5.972 4.920 -32.318 1.00 92.44 70 THR A CA 1
ATOM 541 C C . THR A 1 70 ? -4.989 4.782 -31.158 1.00 92.44 70 THR A C 1
ATOM 543 O O . THR A 1 70 ? -5.338 5.047 -30.010 1.00 92.44 70 THR A O 1
ATOM 546 N N . MET A 1 71 ? -3.741 4.424 -31.470 1.00 91.12 71 MET A N 1
ATOM 547 C CA . MET A 1 71 ? -2.659 4.314 -30.489 1.00 91.12 71 MET A CA 1
ATOM 548 C C . MET A 1 71 ? -1.966 5.664 -30.306 1.00 91.12 71 MET A C 1
ATOM 550 O O . MET A 1 71 ? -1.284 6.148 -31.208 1.00 91.12 71 MET A O 1
ATOM 554 N N . ILE A 1 72 ? -2.116 6.265 -29.128 1.00 92.81 72 ILE A N 1
ATOM 555 C CA . ILE A 1 72 ? -1.492 7.535 -28.743 1.00 92.81 72 ILE A CA 1
ATOM 556 C C . ILE A 1 72 ? -0.249 7.224 -27.900 1.00 92.81 72 ILE A C 1
ATOM 558 O O . ILE A 1 72 ? -0.403 6.795 -26.753 1.00 92.81 72 ILE A O 1
ATOM 562 N N . PRO A 1 73 ? 0.982 7.405 -28.417 1.00 91.81 73 PRO A N 1
ATOM 563 C CA . PRO A 1 73 ? 2.197 7.125 -27.658 1.00 91.81 73 PRO A CA 1
ATOM 564 C C . PRO A 1 73 ? 2.286 8.004 -26.410 1.00 91.81 73 PRO A C 1
ATOM 566 O O . PRO A 1 73 ? 2.078 9.211 -26.483 1.00 91.81 73 PRO A O 1
ATOM 569 N N . ILE A 1 74 ? 2.627 7.391 -25.279 1.00 89.19 74 ILE A N 1
ATOM 570 C CA . ILE A 1 74 ? 2.867 8.064 -24.004 1.00 89.19 74 ILE A CA 1
ATOM 571 C C . ILE A 1 74 ? 4.323 7.825 -23.626 1.00 89.19 74 ILE A C 1
ATOM 573 O O . ILE A 1 74 ? 4.721 6.699 -23.302 1.00 89.19 74 ILE A O 1
ATOM 577 N N . THR A 1 75 ? 5.127 8.881 -23.680 1.00 85.38 75 THR A N 1
ATOM 578 C CA . THR A 1 75 ? 6.546 8.822 -23.334 1.00 85.38 75 THR A CA 1
ATOM 579 C C . THR A 1 75 ? 6.766 9.052 -21.840 1.00 85.38 75 THR A C 1
ATOM 581 O O . THR A 1 75 ? 5.928 9.619 -21.135 1.00 85.38 75 THR A O 1
ATOM 584 N N . ASP A 1 76 ? 7.929 8.639 -21.333 1.00 77.62 76 ASP A N 1
ATOM 585 C CA . ASP A 1 76 ? 8.325 8.966 -19.959 1.00 77.62 76 ASP A CA 1
ATOM 586 C C . ASP A 1 76 ? 8.469 10.487 -19.748 1.00 77.62 76 ASP A C 1
ATOM 588 O O . ASP A 1 76 ? 8.279 10.963 -18.629 1.00 77.62 76 ASP A O 1
ATOM 592 N N . GLU A 1 77 ? 8.770 11.258 -20.803 1.00 80.62 77 GLU A N 1
ATOM 593 C CA . GLU A 1 77 ? 8.825 12.723 -20.749 1.00 80.62 77 GLU A CA 1
ATOM 594 C C . GLU A 1 77 ? 7.429 13.332 -20.573 1.00 80.62 77 GLU A C 1
ATOM 596 O O . GLU A 1 77 ? 7.255 14.178 -19.694 1.00 80.62 77 GLU A O 1
ATOM 601 N N . ASP A 1 78 ? 6.425 12.843 -21.311 1.00 82.50 78 ASP A N 1
ATOM 602 C CA . ASP A 1 78 ? 5.024 13.266 -21.150 1.00 82.50 78 ASP A CA 1
ATOM 603 C C . ASP A 1 78 ? 4.550 13.039 -19.709 1.00 82.50 78 ASP A C 1
ATOM 605 O O . ASP A 1 78 ? 3.950 13.916 -19.085 1.00 82.50 78 ASP A O 1
ATOM 609 N N . LEU A 1 79 ? 4.884 11.874 -19.141 1.00 76.38 79 LEU A N 1
ATOM 610 C CA . LEU A 1 79 ? 4.557 11.532 -17.756 1.00 76.38 79 LEU A CA 1
ATOM 611 C C . LEU A 1 79 ? 5.331 12.380 -16.737 1.00 76.38 79 LEU A C 1
ATOM 613 O O . LEU A 1 79 ? 4.797 12.707 -15.678 1.00 76.38 79 LEU A O 1
ATOM 617 N N . ALA A 1 80 ? 6.582 12.740 -17.030 1.00 72.12 80 ALA A N 1
ATOM 618 C CA . ALA A 1 80 ? 7.408 13.566 -16.150 1.00 72.12 80 ALA A CA 1
ATOM 619 C C . ALA A 1 80 ? 6.962 15.037 -16.116 1.00 72.12 80 ALA A C 1
ATOM 621 O O . ALA A 1 80 ? 7.195 15.716 -15.115 1.00 72.12 80 ALA A O 1
ATOM 622 N N . GLN A 1 81 ? 6.334 15.525 -17.189 1.00 77.06 81 GLN A N 1
ATOM 623 C CA . GLN A 1 81 ? 5.769 16.874 -17.271 1.00 77.06 81 GLN A CA 1
ATOM 624 C C . GLN A 1 81 ? 4.393 16.994 -16.606 1.00 77.06 81 GLN A C 1
ATOM 626 O O . GLN A 1 81 ? 3.898 18.112 -16.435 1.00 77.06 81 GLN A O 1
ATOM 631 N N . LEU A 1 82 ? 3.778 15.876 -16.197 1.00 72.75 82 LEU A N 1
ATOM 632 C CA . LEU A 1 82 ? 2.528 15.923 -15.450 1.00 72.75 82 LEU A CA 1
ATOM 633 C C . LEU A 1 82 ? 2.724 16.765 -14.178 1.00 72.75 82 LEU A C 1
ATOM 635 O O . LEU A 1 82 ? 3.666 16.519 -13.417 1.00 72.75 82 LEU A O 1
ATOM 639 N N . PRO A 1 83 ? 1.844 17.744 -13.908 1.00 66.12 83 PRO A N 1
ATOM 640 C CA . PRO A 1 83 ? 1.974 18.651 -12.775 1.00 66.12 83 PRO A CA 1
ATOM 641 C C . PRO A 1 83 ? 1.539 17.964 -11.472 1.00 66.12 83 PRO A C 1
ATOM 643 O O . PRO A 1 83 ? 0.631 18.432 -10.794 1.00 66.12 83 PRO A O 1
ATOM 646 N N . LEU A 1 84 ? 2.160 16.832 -11.129 1.00 66.19 84 LEU A N 1
ATOM 647 C CA . LEU A 1 84 ? 1.896 16.086 -9.903 1.00 66.19 84 LEU A CA 1
ATOM 648 C C . LEU A 1 84 ? 2.788 16.639 -8.780 1.00 66.19 84 LEU A C 1
ATOM 650 O O . LEU A 1 84 ? 4.001 16.392 -8.789 1.00 66.19 84 LEU A O 1
ATOM 654 N N . PRO A 1 85 ? 2.229 17.337 -7.771 1.00 62.59 85 PRO A N 1
ATOM 655 C CA . PRO A 1 85 ? 3.001 17.825 -6.620 1.00 62.59 85 PRO A CA 1
ATOM 656 C C . PRO A 1 85 ? 3.679 16.679 -5.843 1.00 62.59 85 PRO A C 1
ATOM 658 O O . PRO A 1 85 ? 4.685 16.867 -5.156 1.00 62.59 85 PRO A O 1
ATOM 661 N N . THR A 1 86 ? 3.136 15.469 -5.999 1.00 71.12 86 THR A N 1
ATOM 662 C CA . THR A 1 86 ? 3.482 14.220 -5.316 1.00 71.12 86 THR A CA 1
ATOM 663 C C . THR A 1 86 ? 4.612 13.427 -5.984 1.00 71.12 86 THR A C 1
ATOM 665 O O . THR A 1 86 ? 5.046 12.410 -5.441 1.00 71.12 86 THR A O 1
ATOM 668 N N . ALA A 1 87 ? 5.162 13.890 -7.118 1.00 71.94 87 ALA A N 1
ATOM 669 C CA . ALA A 1 87 ? 6.161 13.163 -7.920 1.00 71.94 87 ALA A CA 1
ATOM 670 C C . ALA A 1 87 ? 7.380 12.645 -7.122 1.00 71.94 87 ALA A C 1
ATOM 672 O O . ALA A 1 87 ? 7.946 11.595 -7.438 1.00 71.94 87 ALA A O 1
ATOM 673 N N . LYS A 1 88 ? 7.800 13.376 -6.079 1.00 79.94 88 LYS A N 1
ATOM 674 C CA . LYS A 1 88 ? 8.889 12.991 -5.155 1.00 79.94 88 LYS A CA 1
ATOM 675 C C . LYS A 1 88 ? 8.523 13.177 -3.680 1.00 79.94 88 LYS A C 1
ATOM 677 O O . LYS A 1 88 ? 9.407 13.215 -2.819 1.00 79.94 88 LYS A O 1
ATOM 682 N N . THR A 1 89 ? 7.230 13.282 -3.391 1.00 89.25 89 THR A N 1
ATOM 683 C CA . THR A 1 89 ? 6.747 13.725 -2.086 1.00 89.25 89 THR A CA 1
ATOM 684 C C . THR A 1 89 ? 5.564 12.883 -1.634 1.00 89.25 89 THR A C 1
ATOM 686 O O . THR A 1 89 ? 4.638 12.639 -2.400 1.00 89.25 89 THR A O 1
ATOM 689 N N . ILE A 1 90 ? 5.611 12.449 -0.378 1.00 95.06 90 ILE A N 1
ATOM 690 C CA . ILE A 1 90 ? 4.476 11.899 0.356 1.00 95.06 90 ILE A CA 1
ATOM 691 C C . ILE A 1 90 ? 3.834 13.078 1.085 1.00 95.06 90 ILE A C 1
ATOM 693 O O . ILE A 1 90 ? 4.345 13.534 2.108 1.00 95.06 90 ILE A O 1
ATOM 697 N N . GLU A 1 91 ? 2.755 13.611 0.531 1.00 94.75 91 GLU A N 1
ATOM 698 C CA . GLU A 1 91 ? 2.049 14.764 1.077 1.00 94.75 91 GLU A CA 1
ATOM 699 C C . GLU A 1 91 ? 0.975 14.302 2.058 1.00 94.75 91 GLU A C 1
ATOM 701 O O . GLU A 1 91 ? -0.011 13.695 1.650 1.00 94.75 91 GLU A O 1
ATOM 706 N N . ILE A 1 92 ? 1.146 14.589 3.349 1.00 96.44 92 ILE A N 1
ATOM 707 C CA . ILE A 1 92 ? 0.117 14.306 4.355 1.00 96.44 92 ILE A CA 1
ATOM 708 C C . ILE A 1 92 ? -1.016 15.317 4.190 1.00 96.44 92 ILE A C 1
ATOM 710 O O . ILE A 1 92 ? -0.803 16.524 4.314 1.00 96.44 92 ILE A O 1
ATOM 714 N N . VAL A 1 93 ? -2.224 14.805 3.976 1.00 95.00 93 VAL A N 1
ATOM 715 C CA . VAL A 1 93 ? -3.442 15.601 3.787 1.00 95.00 93 VAL A CA 1
ATOM 716 C C . VAL A 1 93 ? -4.300 15.665 5.048 1.00 95.00 93 VAL A C 1
ATOM 718 O O . VAL A 1 93 ? -4.999 16.653 5.259 1.00 95.00 93 VAL A O 1
ATOM 721 N N . ALA A 1 94 ? -4.246 14.641 5.904 1.00 95.31 94 ALA A N 1
ATOM 722 C CA . ALA A 1 94 ? -5.064 14.570 7.111 1.00 95.31 94 ALA A CA 1
ATOM 723 C C . ALA A 1 94 ? -4.464 13.639 8.173 1.00 95.31 94 ALA A C 1
ATOM 725 O O . ALA A 1 94 ? -3.652 12.767 7.869 1.00 95.31 94 ALA A O 1
ATOM 726 N N . PHE A 1 95 ? -4.916 13.808 9.419 1.00 96.56 95 PHE A N 1
ATOM 727 C CA . PHE A 1 95 ? -4.653 12.884 10.523 1.00 96.56 95 PHE A CA 1
ATOM 728 C C . PHE A 1 95 ? -5.977 12.361 11.078 1.00 96.56 95 PHE A C 1
ATOM 730 O O . PHE A 1 95 ? -6.735 13.127 11.688 1.00 96.56 95 PHE A O 1
ATOM 737 N N . VAL A 1 96 ? -6.220 11.067 10.911 1.00 96.50 96 VAL A N 1
ATOM 738 C CA . VAL A 1 96 ? -7.480 10.396 11.261 1.00 96.50 96 VAL A CA 1
ATOM 739 C C . VAL A 1 96 ? -7.229 9.261 12.261 1.00 96.50 96 VAL A C 1
ATOM 741 O O . VAL A 1 96 ? -6.097 8.776 12.365 1.00 96.50 96 VAL A O 1
ATOM 744 N N . PRO A 1 97 ? -8.228 8.869 13.062 1.00 95.75 97 PRO A N 1
ATOM 745 C CA . PRO A 1 97 ? -8.236 7.586 13.761 1.00 95.75 97 PRO A CA 1
ATOM 746 C C . PRO A 1 97 ? -7.984 6.404 12.806 1.00 95.75 97 PRO A C 1
ATOM 748 O O . PRO A 1 97 ? -8.328 6.466 11.630 1.00 95.75 97 PRO A O 1
ATOM 751 N N . ALA A 1 98 ? -7.339 5.339 13.288 1.00 91.62 98 ALA A N 1
ATOM 752 C CA . ALA A 1 98 ? -6.967 4.200 12.440 1.00 91.62 98 ALA A CA 1
ATOM 753 C C . ALA A 1 98 ? -8.174 3.372 11.958 1.00 91.62 98 ALA A C 1
ATOM 755 O O . ALA A 1 98 ? -8.102 2.756 10.903 1.00 91.62 98 ALA A O 1
ATOM 756 N N . ASP A 1 99 ? -9.261 3.376 12.726 1.00 93.50 99 ASP A N 1
ATOM 757 C CA . ASP A 1 99 ? -10.531 2.692 12.464 1.00 93.50 99 ASP A CA 1
ATOM 758 C C . ASP A 1 99 ? -11.396 3.376 11.394 1.00 93.50 99 ASP A C 1
ATOM 760 O O . ASP A 1 99 ? -12.352 2.775 10.916 1.00 93.50 99 ASP A O 1
ATOM 764 N N . GLU A 1 100 ? -11.050 4.596 10.964 1.00 92.81 100 GLU A N 1
ATOM 765 C CA . GLU A 1 100 ? -11.673 5.221 9.785 1.00 92.81 100 GLU A CA 1
ATOM 766 C C . GLU A 1 100 ? -11.194 4.602 8.459 1.00 92.81 100 GLU A C 1
ATOM 768 O O . GLU A 1 100 ? -11.808 4.840 7.420 1.00 92.81 100 GLU A O 1
ATOM 773 N N . ILE A 1 101 ? -10.096 3.837 8.473 1.00 93.31 101 ILE A N 1
ATOM 774 C CA . ILE A 1 101 ? -9.565 3.170 7.282 1.00 93.31 101 ILE A CA 1
ATOM 775 C C . ILE A 1 101 ? -10.128 1.754 7.219 1.00 93.31 101 ILE A C 1
ATOM 777 O O . ILE A 1 101 ? -9.779 0.903 8.039 1.00 93.31 101 ILE A O 1
ATOM 781 N N . ASP A 1 102 ? -10.973 1.496 6.223 1.00 91.81 102 ASP A N 1
ATOM 782 C CA . ASP A 1 102 ? -11.514 0.159 5.991 1.00 91.81 102 ASP A CA 1
ATOM 783 C C . ASP A 1 102 ? -10.375 -0.773 5.521 1.00 91.81 102 ASP A C 1
ATOM 785 O O . ASP A 1 102 ? -9.624 -0.408 4.606 1.00 91.81 102 ASP A O 1
ATOM 789 N N . PRO A 1 103 ? -10.211 -1.973 6.111 1.00 92.75 103 PRO A N 1
ATOM 790 C CA . PRO A 1 103 ? -9.222 -2.953 5.666 1.00 92.75 103 PRO A CA 1
ATOM 791 C C . PRO A 1 103 ? -9.262 -3.263 4.161 1.00 92.75 103 PRO A C 1
ATOM 793 O O . PRO A 1 103 ? -8.212 -3.533 3.579 1.00 92.75 103 PRO A O 1
ATOM 796 N N . LEU A 1 104 ? -10.429 -3.166 3.507 1.00 91.56 104 LEU A N 1
ATOM 797 C CA . LEU A 1 104 ? -10.578 -3.323 2.054 1.00 91.56 104 LEU A CA 1
ATOM 798 C C . LEU A 1 104 ? -9.787 -2.287 1.249 1.00 91.56 104 LEU A C 1
ATOM 800 O O . LEU A 1 104 ? -9.475 -2.526 0.085 1.00 91.56 104 LEU A O 1
ATOM 804 N N . GLN A 1 105 ? -9.451 -1.141 1.844 1.00 93.94 105 GLN A N 1
ATOM 805 C CA . GLN A 1 105 ? -8.656 -0.110 1.184 1.00 93.94 105 GLN A CA 1
ATOM 806 C C . GLN A 1 105 ? -7.166 -0.457 1.152 1.00 93.94 105 GLN A C 1
ATOM 808 O O . GLN A 1 105 ? -6.439 0.155 0.379 1.00 93.94 105 GLN A O 1
ATOM 813 N N . MET A 1 106 ? -6.673 -1.368 1.995 1.00 93.44 106 MET A N 1
ATOM 814 C CA . MET A 1 106 ? -5.234 -1.564 2.192 1.00 93.44 106 MET A CA 1
ATOM 815 C C . MET A 1 106 ? -4.578 -2.370 1.055 1.00 93.44 106 MET A C 1
ATOM 817 O O . MET A 1 106 ? -5.019 -3.459 0.704 1.00 93.44 106 MET A O 1
ATOM 821 N N . ASP A 1 107 ? -3.474 -1.845 0.519 1.00 91.06 107 ASP A N 1
ATOM 822 C CA . ASP A 1 107 ? -2.580 -2.482 -0.463 1.00 91.06 107 ASP A CA 1
ATOM 823 C C . ASP A 1 107 ? -1.195 -2.745 0.188 1.00 91.06 107 ASP A C 1
ATOM 825 O O . ASP A 1 107 ? -1.043 -2.784 1.411 1.00 91.06 107 ASP A O 1
ATOM 829 N N . ALA A 1 108 ? -0.152 -2.926 -0.623 1.00 91.94 108 ALA A N 1
ATOM 830 C CA . ALA A 1 108 ? 1.217 -3.186 -0.202 1.00 91.94 108 ALA A CA 1
ATOM 831 C C . ALA A 1 108 ? 1.741 -2.245 0.901 1.00 91.94 108 ALA A C 1
ATOM 833 O O . ALA A 1 108 ? 1.536 -1.025 0.888 1.00 91.94 108 ALA A O 1
ATOM 834 N N . ALA A 1 109 ? 2.529 -2.829 1.806 1.00 94.88 109 ALA A N 1
ATOM 835 C CA . ALA A 1 109 ? 3.151 -2.136 2.922 1.00 94.88 109 ALA A CA 1
ATOM 836 C C . ALA A 1 109 ? 4.634 -1.823 2.669 1.00 94.88 109 ALA A C 1
ATOM 838 O O . ALA A 1 109 ? 5.405 -2.616 2.115 1.00 94.88 109 ALA A O 1
ATOM 839 N N . TYR A 1 110 ? 5.057 -0.665 3.162 1.00 95.38 110 TYR A N 1
ATOM 840 C CA . TYR A 1 110 ? 6.411 -0.144 3.041 1.00 95.38 110 TYR A CA 1
ATOM 841 C C . TYR A 1 110 ? 6.908 0.398 4.380 1.00 95.38 110 TYR A C 1
ATOM 843 O O . TYR A 1 110 ? 6.138 0.938 5.167 1.00 95.38 110 TYR A O 1
ATOM 851 N N . TYR A 1 111 ? 8.214 0.335 4.619 1.00 96.88 111 TYR A N 1
ATOM 852 C CA . TYR A 1 111 ? 8.871 1.069 5.695 1.00 96.88 111 TYR A CA 1
ATOM 853 C C . TYR A 1 111 ? 9.493 2.357 5.164 1.00 96.88 111 TYR A C 1
ATOM 855 O O . TYR A 1 111 ? 10.176 2.369 4.134 1.00 96.88 111 TYR A O 1
ATOM 863 N N . LEU A 1 112 ? 9.286 3.449 5.899 1.00 96.00 112 LEU A N 1
ATOM 864 C CA . LEU A 1 112 ? 9.914 4.738 5.647 1.00 96.00 112 LEU A CA 1
ATOM 865 C C . LEU A 1 112 ? 11.075 4.911 6.622 1.00 96.00 112 LEU A C 1
ATOM 867 O O . LEU A 1 112 ? 10.880 4.879 7.832 1.00 96.00 112 LEU A O 1
ATOM 871 N N . SER A 1 113 ? 12.280 5.139 6.113 1.00 94.19 113 SER A N 1
ATOM 872 C CA . SER A 1 113 ? 13.469 5.413 6.930 1.00 94.19 113 SER A CA 1
ATOM 873 C C . SER A 1 113 ? 13.978 6.828 6.686 1.00 94.19 113 SER A C 1
ATOM 875 O O . SER A 1 113 ? 13.943 7.313 5.556 1.00 94.19 113 SER A O 1
ATOM 877 N N . ALA A 1 114 ? 14.459 7.507 7.729 1.00 94.44 114 ALA A N 1
ATOM 878 C CA . ALA A 1 114 ? 15.022 8.848 7.590 1.00 94.44 114 ALA A CA 1
ATOM 879 C C . ALA A 1 114 ? 16.233 8.842 6.640 1.00 94.44 114 ALA A C 1
ATOM 881 O O . ALA A 1 114 ? 17.145 8.020 6.764 1.00 94.44 114 ALA A O 1
ATOM 882 N N . ASN A 1 115 ? 16.269 9.780 5.692 1.00 92.94 115 ASN A N 1
ATOM 883 C CA . ASN A 1 115 ? 17.368 9.894 4.741 1.00 92.94 115 ASN A CA 1
ATOM 884 C C . ASN A 1 115 ? 18.423 10.894 5.240 1.00 92.94 115 ASN A C 1
ATOM 886 O O . ASN A 1 115 ? 18.398 12.076 4.902 1.00 92.94 115 ASN A O 1
ATOM 890 N N . GLY A 1 116 ? 19.365 10.393 6.040 1.00 89.88 116 GLY A N 1
ATOM 891 C CA . GLY A 1 116 ? 20.507 11.159 6.547 1.00 89.88 116 GLY A CA 1
ATOM 892 C C . GLY A 1 116 ? 20.274 11.814 7.912 1.00 89.88 116 GLY A C 1
ATOM 893 O O . GLY A 1 116 ? 19.154 11.908 8.409 1.00 89.88 116 GLY A O 1
ATOM 894 N N . VAL A 1 117 ? 21.366 12.281 8.527 1.00 89.00 117 VAL A N 1
ATOM 895 C CA . VAL A 1 117 ? 21.377 12.842 9.893 1.00 89.00 117 VAL A CA 1
ATOM 896 C C . VAL A 1 117 ? 20.403 14.021 10.076 1.00 89.00 117 VAL A C 1
ATOM 898 O O . VAL A 1 117 ? 19.687 14.024 11.079 1.00 89.00 117 VAL A O 1
ATOM 901 N N . PRO A 1 118 ? 20.282 14.984 9.135 1.00 91.50 118 PRO A N 1
ATOM 902 C CA . PRO A 1 118 ? 19.355 16.109 9.301 1.00 91.50 118 PRO A CA 1
ATOM 903 C C . PRO A 1 118 ? 17.877 15.695 9.353 1.00 91.50 118 PRO A C 1
ATOM 905 O O . PRO A 1 118 ? 17.071 16.386 9.971 1.00 91.50 118 PRO A O 1
ATOM 908 N N . ALA A 1 119 ? 17.520 14.562 8.737 1.00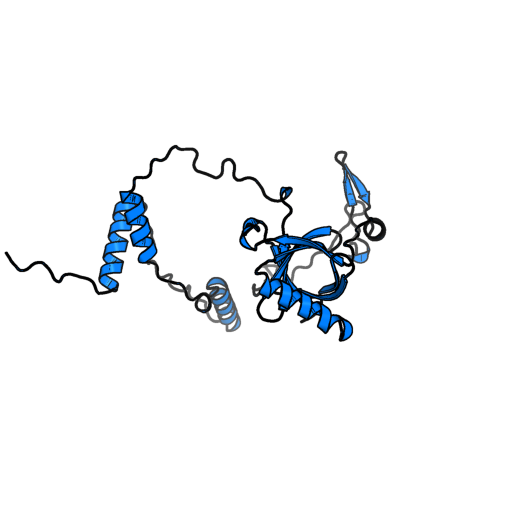 93.38 119 ALA A N 1
ATOM 909 C CA . ALA A 1 119 ? 16.151 14.055 8.712 1.00 93.38 119 ALA A CA 1
ATOM 910 C C . ALA A 1 119 ? 15.762 13.305 9.998 1.00 93.38 119 ALA A C 1
ATOM 912 O O . ALA A 1 119 ? 14.574 13.142 10.264 1.00 93.38 119 ALA A O 1
ATOM 913 N N . ALA A 1 120 ? 16.733 12.877 10.815 1.00 94.19 120 ALA A N 1
ATOM 914 C CA . ALA A 1 120 ? 16.486 12.019 11.974 1.00 94.19 120 ALA A CA 1
ATOM 915 C C . ALA A 1 120 ? 15.561 12.676 13.013 1.00 94.19 120 ALA A C 1
ATOM 917 O O . ALA A 1 120 ? 14.547 12.099 13.391 1.00 94.19 120 ALA A O 1
ATOM 918 N N . LYS A 1 121 ? 15.859 13.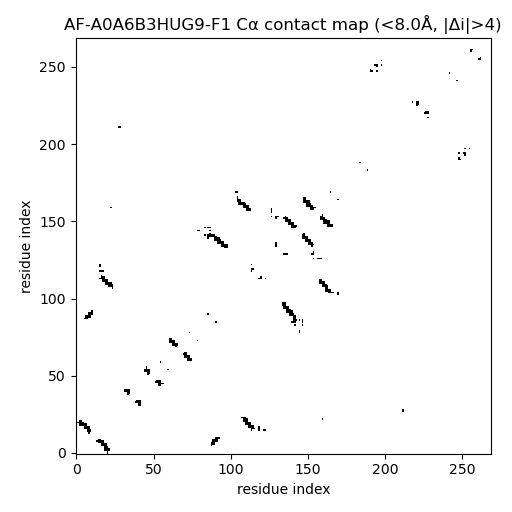911 13.437 1.00 94.25 121 LYS A N 1
ATOM 919 C CA . LYS A 1 121 ? 15.046 14.627 14.437 1.00 94.25 121 LYS A CA 1
ATOM 920 C C . LYS A 1 121 ? 13.596 14.869 13.982 1.00 94.25 121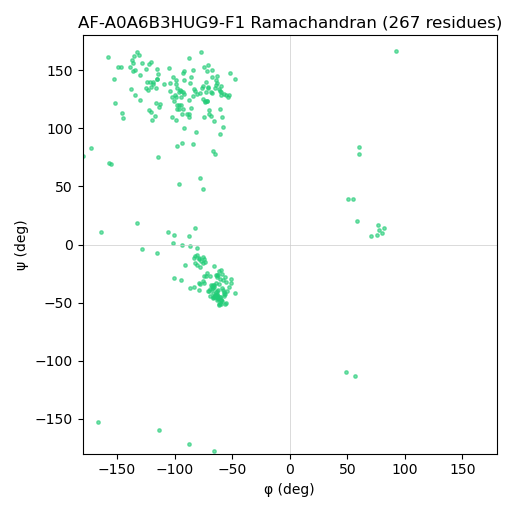 LYS A C 1
ATOM 922 O O . LYS A 1 121 ? 12.697 14.523 14.749 1.00 94.25 121 LYS A O 1
ATOM 927 N N . PRO A 1 122 ? 13.325 15.453 12.796 1.00 94.81 122 PRO A N 1
ATOM 928 C CA . PRO A 1 122 ? 11.947 15.667 12.362 1.00 94.81 122 PRO A CA 1
ATOM 929 C C . PRO A 1 122 ? 11.203 14.352 12.083 1.00 94.81 122 PRO A C 1
ATOM 931 O O . PRO A 1 122 ? 10.022 14.264 12.406 1.00 94.81 122 PRO A O 1
ATOM 934 N N . TYR A 1 123 ? 11.880 13.315 11.571 1.00 96.38 123 TYR A N 1
ATOM 935 C CA . TYR A 1 123 ? 11.294 11.978 11.417 1.00 96.38 123 TYR A CA 1
ATOM 936 C C . TYR A 1 123 ? 10.838 11.405 12.765 1.00 96.38 123 TYR A C 1
ATOM 938 O O . TYR A 1 123 ? 9.682 11.010 12.910 1.00 96.38 123 TYR A O 1
ATOM 946 N N . THR A 1 124 ? 11.719 11.409 13.771 1.00 96.12 124 THR A N 1
ATOM 947 C CA . THR A 1 124 ? 11.386 10.913 15.112 1.00 96.12 124 THR A CA 1
ATOM 948 C C . THR A 1 124 ? 10.261 11.732 15.734 1.00 96.12 124 THR A C 1
ATOM 950 O O . THR A 1 124 ? 9.364 11.159 16.337 1.00 96.12 124 THR A O 1
ATOM 953 N N . LEU A 1 125 ? 10.252 13.055 15.551 1.00 95.31 125 LEU A N 1
ATOM 954 C CA . LEU A 1 125 ? 9.173 13.903 16.058 1.00 95.31 125 LEU A CA 1
ATOM 955 C C . LEU A 1 125 ? 7.811 13.524 15.457 1.00 95.31 125 LEU A C 1
ATOM 957 O O . LEU A 1 125 ? 6.840 13.415 16.201 1.00 95.31 125 LEU A O 1
ATOM 961 N N . LEU A 1 126 ? 7.743 13.297 14.140 1.00 95.31 126 LEU A N 1
ATOM 962 C CA . LEU A 1 126 ? 6.519 12.835 13.478 1.00 95.31 126 LEU A CA 1
ATOM 963 C C . LEU A 1 126 ? 6.089 11.461 14.009 1.00 95.31 126 LEU A C 1
ATOM 965 O O . LEU A 1 126 ? 4.922 11.276 14.347 1.00 95.31 126 LEU A O 1
ATOM 969 N N . ARG A 1 127 ? 7.033 10.521 14.138 1.00 96.31 127 ARG A N 1
ATOM 970 C CA . ARG A 1 127 ? 6.784 9.186 14.698 1.00 96.31 127 ARG A CA 1
ATOM 971 C C . ARG A 1 127 ? 6.192 9.269 16.108 1.00 96.31 127 ARG A C 1
ATOM 973 O O . ARG A 1 127 ? 5.149 8.680 16.367 1.00 96.31 127 ARG A O 1
ATOM 980 N N . GLU A 1 128 ? 6.817 10.026 17.008 1.00 96.31 128 GLU A N 1
ATOM 981 C CA . GLU A 1 128 ? 6.326 10.192 18.382 1.00 96.31 128 GLU A CA 1
ATOM 982 C C . GLU A 1 128 ? 4.977 10.921 18.434 1.00 96.31 128 GLU A C 1
ATOM 984 O O . GLU A 1 128 ? 4.127 10.589 19.257 1.00 96.31 128 GLU A O 1
ATOM 989 N N . ALA A 1 129 ? 4.741 11.887 17.541 1.00 94.88 129 ALA A N 1
ATOM 990 C CA . ALA A 1 129 ? 3.458 12.577 17.453 1.00 94.88 129 ALA A CA 1
ATOM 991 C C . ALA A 1 129 ? 2.321 11.634 17.023 1.00 94.88 129 ALA A C 1
ATOM 993 O O . ALA A 1 129 ? 1.247 11.666 17.627 1.00 94.88 129 ALA A O 1
ATOM 994 N N . LEU A 1 130 ? 2.560 10.766 16.033 1.00 95.19 130 LEU A N 1
ATOM 995 C CA . LEU A 1 130 ? 1.602 9.739 15.606 1.00 95.19 130 LEU A CA 1
ATOM 996 C C . LEU A 1 130 ? 1.320 8.739 16.738 1.00 95.19 130 LEU A C 1
ATOM 998 O O . LEU A 1 130 ? 0.156 8.528 17.072 1.00 95.19 130 LEU A O 1
ATOM 1002 N N . LYS A 1 131 ? 2.365 8.219 17.408 1.00 94.38 131 LYS A N 1
ATOM 1003 C CA . LYS A 1 131 ? 2.212 7.333 18.582 1.00 94.38 131 LYS A CA 1
ATOM 1004 C C . LYS A 1 131 ? 1.366 7.985 19.677 1.00 94.38 131 LYS A C 1
ATOM 1006 O O . LYS A 1 131 ? 0.413 7.393 20.165 1.00 94.38 131 LYS A O 1
ATOM 1011 N N . ARG A 1 132 ? 1.700 9.224 20.054 1.00 95.12 132 ARG A N 1
ATOM 1012 C CA . ARG A 1 132 ? 1.028 9.946 21.144 1.00 95.12 132 ARG A CA 1
ATOM 1013 C C . ARG A 1 132 ? -0.431 10.269 20.832 1.00 95.12 132 ARG A C 1
ATOM 1015 O O . ARG A 1 132 ? -1.247 10.306 21.746 1.00 95.12 132 ARG A O 1
ATOM 1022 N N . SER A 1 133 ? -0.738 10.590 19.578 1.00 93.75 133 SER A N 1
ATOM 1023 C CA . SER A 1 133 ? -2.093 10.973 19.170 1.00 93.75 133 SER A CA 1
ATOM 1024 C C . SER A 1 133 ? -3.002 9.780 18.881 1.00 93.75 133 SER A C 1
ATOM 1026 O O . SER A 1 133 ? -4.205 9.991 18.762 1.00 93.75 133 SER A O 1
ATOM 1028 N N . ASN A 1 134 ? -2.451 8.563 18.792 1.00 92.19 134 ASN A N 1
ATOM 1029 C CA . ASN A 1 134 ? -3.155 7.360 18.344 1.00 92.19 134 ASN A CA 1
ATOM 1030 C C . ASN A 1 134 ? -3.887 7.572 17.005 1.00 92.19 134 ASN A C 1
ATOM 1032 O O . ASN A 1 134 ? -5.022 7.143 16.813 1.00 92.19 134 ASN A O 1
ATOM 1036 N N . LYS A 1 135 ? -3.241 8.308 16.097 1.00 95.44 135 LYS A N 1
ATOM 1037 C CA . LYS A 1 135 ? -3.760 8.628 14.768 1.00 95.44 135 LYS A CA 1
ATOM 1038 C C . LYS A 1 135 ? -2.824 8.117 13.691 1.00 95.44 135 LYS A C 1
ATOM 1040 O O . LYS A 1 135 ? -1.619 7.971 13.907 1.00 95.44 135 LYS A O 1
ATOM 1045 N N . VAL A 1 136 ? -3.387 7.930 12.510 1.00 97.00 136 VAL A N 1
ATOM 1046 C CA . VAL A 1 136 ? -2.656 7.683 11.272 1.00 97.00 136 VAL A CA 1
ATOM 1047 C C . VAL A 1 136 ? -2.673 8.939 10.410 1.00 97.00 136 VAL A C 1
ATOM 1049 O O . VAL A 1 136 ? -3.576 9.771 10.507 1.00 97.00 136 VAL A O 1
ATOM 1052 N N . ALA A 1 137 ? -1.650 9.106 9.581 1.00 97.38 137 ALA A N 1
ATOM 1053 C CA . ALA A 1 137 ? -1.593 10.180 8.599 1.00 97.38 137 ALA A CA 1
ATOM 1054 C C . ALA A 1 137 ? -2.042 9.651 7.236 1.00 97.38 137 ALA A C 1
ATOM 1056 O O . ALA A 1 137 ? -1.409 8.751 6.690 1.00 97.38 137 ALA A O 1
ATOM 1057 N N . VAL A 1 138 ? -3.099 10.229 6.673 1.00 97.25 138 VAL A N 1
ATOM 1058 C CA . VAL A 1 138 ? -3.492 9.981 5.282 1.00 97.25 138 VAL A CA 1
ATOM 1059 C C . VAL A 1 138 ? -2.649 10.878 4.394 1.00 97.25 138 VAL A C 1
ATOM 1061 O O . VAL A 1 138 ? -2.510 12.074 4.663 1.00 97.25 138 VAL A O 1
ATOM 1064 N N . ALA A 1 139 ? -2.082 10.307 3.342 1.00 96.12 139 ALA A N 1
ATOM 1065 C CA . ALA A 1 139 ? -1.189 10.997 2.436 1.00 96.12 139 ALA A CA 1
ATOM 1066 C C . ALA A 1 139 ? -1.481 10.676 0.972 1.00 96.12 139 ALA A C 1
ATOM 1068 O O . ALA A 1 139 ? -2.006 9.614 0.644 1.00 96.12 139 ALA A O 1
ATOM 1069 N N . LYS A 1 140 ? -1.081 11.590 0.092 1.00 95.06 140 LYS A N 1
ATOM 1070 C CA . LYS A 1 140 ? -0.973 11.360 -1.347 1.00 95.06 140 LYS A CA 1
ATOM 1071 C C . LYS A 1 140 ? 0.488 11.187 -1.721 1.00 95.06 140 LYS A C 1
ATOM 1073 O O . LYS A 1 140 ? 1.352 11.899 -1.212 1.00 95.06 140 LYS A O 1
ATOM 1078 N N . TYR A 1 141 ? 0.783 10.250 -2.608 1.00 92.69 141 TYR A N 1
ATOM 1079 C CA . TYR A 1 141 ? 2.141 10.040 -3.099 1.00 92.69 141 TYR A CA 1
ATOM 1080 C C . TYR A 1 141 ? 2.129 9.515 -4.528 1.00 92.69 141 TYR A C 1
ATOM 1082 O O . TYR A 1 141 ? 1.190 8.836 -4.935 1.00 92.69 141 TYR A O 1
ATOM 1090 N N . ALA A 1 142 ? 3.191 9.785 -5.285 1.00 88.12 142 ALA A N 1
ATOM 1091 C CA . ALA A 1 142 ? 3.382 9.182 -6.595 1.00 88.12 142 ALA A CA 1
ATOM 1092 C C . ALA A 1 142 ? 4.410 8.051 -6.521 1.00 88.12 142 ALA A C 1
ATOM 1094 O O . ALA A 1 142 ? 5.548 8.241 -6.088 1.00 88.12 142 ALA A O 1
ATOM 1095 N N . LEU A 1 143 ? 4.036 6.866 -7.001 1.00 84.62 143 LEU A N 1
ATOM 1096 C CA . LEU A 1 143 ? 4.952 5.738 -7.144 1.00 84.62 143 LEU A CA 1
ATOM 1097 C C . LEU A 1 143 ? 4.752 5.099 -8.515 1.00 84.62 143 LEU A C 1
ATOM 1099 O O . LEU A 1 143 ? 3.634 4.776 -8.904 1.00 84.62 143 LEU A O 1
ATOM 1103 N N . ARG A 1 144 ? 5.853 4.915 -9.257 1.00 79.31 144 ARG A N 1
ATOM 1104 C CA . ARG A 1 144 ? 5.840 4.363 -10.629 1.00 79.31 144 ARG A CA 1
ATOM 1105 C C . ARG A 1 144 ? 4.908 5.132 -11.586 1.00 79.31 144 ARG A C 1
ATOM 1107 O O . ARG A 1 144 ? 4.242 4.527 -12.421 1.00 79.31 144 ARG A O 1
ATOM 1114 N N . GLY A 1 145 ? 4.878 6.461 -11.459 1.00 74.81 145 GLY A N 1
ATOM 1115 C CA . GLY A 1 145 ? 4.133 7.349 -12.358 1.00 74.81 145 GLY A CA 1
ATOM 1116 C C . GLY A 1 145 ? 2.624 7.407 -12.112 1.00 74.81 145 GLY A C 1
ATOM 1117 O O . GLY A 1 145 ? 1.905 7.924 -12.957 1.00 74.81 145 GLY A O 1
ATOM 1118 N N . ARG A 1 146 ? 2.129 6.881 -10.984 1.00 82.25 146 ARG A N 1
ATOM 1119 C CA . ARG A 1 146 ? 0.719 6.994 -10.583 1.00 82.25 146 ARG A CA 1
ATOM 1120 C C . ARG A 1 146 ? 0.608 7.605 -9.195 1.00 82.25 146 ARG A C 1
ATOM 1122 O O . ARG A 1 146 ? 1.347 7.196 -8.298 1.00 82.25 146 ARG A O 1
ATOM 1129 N N . GLU A 1 147 ? -0.306 8.559 -9.042 1.00 88.94 147 GLU A N 1
ATOM 1130 C CA . GLU A 1 147 ? -0.693 9.088 -7.734 1.00 88.94 147 GLU A CA 1
ATOM 1131 C C . GLU A 1 147 ? -1.585 8.072 -7.009 1.00 88.94 147 GLU A C 1
ATOM 1133 O O . GLU A 1 147 ? -2.456 7.440 -7.608 1.00 88.94 147 GLU A O 1
ATOM 1138 N N . ARG A 1 148 ? -1.323 7.882 -5.720 1.00 92.50 148 ARG A N 1
ATOM 1139 C CA . ARG A 1 148 ? -2.007 6.936 -4.843 1.00 92.50 148 ARG A CA 1
ATOM 1140 C C . ARG A 1 148 ? -2.287 7.582 -3.497 1.00 92.50 148 ARG A C 1
ATOM 1142 O O . ARG A 1 148 ? -1.595 8.524 -3.095 1.00 92.50 148 ARG A O 1
ATOM 1149 N N . LEU A 1 149 ? -3.262 7.025 -2.790 1.00 95.38 149 LEU A N 1
ATOM 1150 C CA . LEU A 1 149 ? -3.455 7.277 -1.372 1.00 95.38 149 LEU A CA 1
ATOM 1151 C C . LEU A 1 149 ? -2.551 6.357 -0.556 1.00 95.38 149 LEU A C 1
ATOM 1153 O O . LEU A 1 149 ? -2.218 5.251 -0.978 1.00 95.38 149 LEU A O 1
ATOM 1157 N N . GLY A 1 150 ? -2.137 6.819 0.616 1.00 96.38 150 GLY A N 1
ATOM 1158 C CA . GLY A 1 150 ? -1.373 6.027 1.564 1.00 96.38 150 GLY A CA 1
ATOM 1159 C C . GLY A 1 150 ? -1.696 6.389 3.003 1.00 96.38 150 GLY A C 1
ATOM 1160 O O . GLY A 1 150 ? -2.067 7.520 3.308 1.00 96.38 150 GLY A O 1
ATOM 1161 N N . MET A 1 151 ? -1.518 5.424 3.894 1.00 96.88 151 MET A N 1
ATOM 1162 C CA . MET A 1 151 ? -1.655 5.588 5.335 1.00 96.88 151 MET A CA 1
ATOM 1163 C C . MET A 1 151 ? -0.294 5.427 5.997 1.00 96.88 151 MET A C 1
ATOM 1165 O O . MET A 1 151 ? 0.320 4.364 5.915 1.00 96.88 151 MET A O 1
ATOM 1169 N N . LEU A 1 152 ? 0.157 6.454 6.709 1.00 97.38 152 LEU A N 1
ATOM 1170 C CA . LEU A 1 152 ? 1.355 6.415 7.532 1.00 97.38 152 LEU A CA 1
ATOM 1171 C C . LEU A 1 152 ? 0.951 6.108 8.972 1.00 97.38 152 LEU A C 1
ATOM 1173 O O . LEU A 1 152 ? 0.225 6.877 9.606 1.00 97.38 152 LEU A O 1
ATOM 1177 N N . ARG A 1 153 ? 1.468 5.003 9.502 1.00 96.00 153 ARG A N 1
ATOM 1178 C CA . ARG A 1 153 ? 1.287 4.586 10.893 1.00 96.00 153 ARG A CA 1
ATOM 1179 C C . ARG A 1 153 ? 2.614 4.173 11.501 1.00 96.00 153 ARG A C 1
ATOM 1181 O O . ARG A 1 153 ? 3.592 3.947 10.794 1.00 96.00 153 ARG A O 1
ATOM 1188 N N . VAL A 1 154 ? 2.653 4.055 12.817 1.00 96.12 154 VAL A N 1
ATOM 1189 C CA . VAL A 1 154 ? 3.867 3.633 13.510 1.00 96.12 154 VAL A CA 1
ATOM 1190 C C . VAL A 1 154 ? 3.816 2.134 13.778 1.00 96.12 154 VAL A C 1
ATOM 1192 O O . VAL A 1 154 ? 2.807 1.622 14.255 1.00 96.12 154 VAL A O 1
ATOM 1195 N N . VAL A 1 1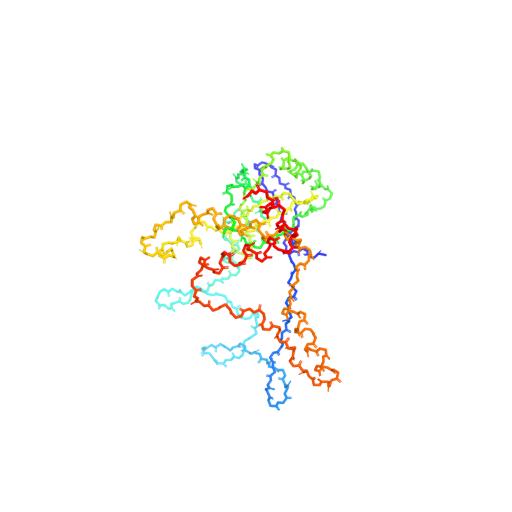55 ? 4.899 1.444 13.430 1.00 93.19 155 VAL A N 1
ATOM 1196 C CA . VAL A 1 155 ? 5.157 0.033 13.733 1.00 93.19 155 VAL A CA 1
ATOM 1197 C C . VAL A 1 155 ? 6.461 0.008 14.507 1.00 93.19 155 VAL A C 1
ATOM 1199 O O . VAL A 1 155 ? 7.486 0.432 13.975 1.00 93.19 155 VAL A O 1
ATOM 1202 N N . ASP A 1 156 ? 6.412 -0.409 15.768 1.00 89.81 156 ASP A N 1
ATOM 1203 C CA . ASP A 1 156 ? 7.558 -0.397 16.678 1.00 89.81 156 ASP A CA 1
ATOM 1204 C C . ASP A 1 156 ? 8.286 0.957 16.679 1.00 89.81 156 ASP A C 1
ATOM 1206 O O . ASP A 1 156 ? 7.762 1.970 17.154 1.00 89.81 156 ASP A O 1
ATOM 1210 N N . ASP A 1 157 ? 9.492 0.998 16.117 1.00 90.75 157 ASP A N 1
ATOM 1211 C CA . ASP A 1 157 ? 10.348 2.173 16.039 1.00 90.75 157 ASP A CA 1
ATOM 1212 C C . ASP A 1 157 ? 10.417 2.817 14.644 1.00 90.75 157 ASP A C 1
ATOM 1214 O O . ASP A 1 157 ? 11.208 3.740 14.425 1.00 90.75 157 ASP A O 1
ATOM 1218 N N . VAL A 1 158 ? 9.556 2.419 13.710 1.00 94.81 158 VAL A N 1
ATOM 1219 C CA . VAL A 1 158 ? 9.542 2.942 12.338 1.00 94.81 158 VAL A CA 1
ATOM 1220 C C . VAL A 1 158 ? 8.158 3.424 11.915 1.00 94.81 158 VAL A C 1
ATOM 1222 O O . VAL A 1 158 ? 7.127 3.012 12.438 1.00 94.81 158 VAL A O 1
ATOM 1225 N N . ILE A 1 159 ? 8.127 4.328 10.941 1.00 97.19 159 ILE A N 1
ATOM 1226 C CA . ILE A 1 159 ? 6.903 4.699 10.235 1.00 97.19 159 ILE A CA 1
ATOM 1227 C C . ILE A 1 159 ? 6.706 3.698 9.095 1.00 97.19 159 ILE A C 1
ATOM 1229 O O . ILE A 1 159 ? 7.531 3.617 8.181 1.00 97.19 159 ILE A O 1
ATOM 1233 N N . ALA A 1 160 ? 5.611 2.951 9.153 1.00 97.06 160 ALA A N 1
ATOM 1234 C CA . ALA A 1 160 ? 5.119 2.131 8.061 1.00 97.06 160 ALA A CA 1
ATOM 1235 C C . ALA A 1 160 ? 4.131 2.939 7.213 1.00 97.06 160 ALA A C 1
ATOM 1237 O O . ALA A 1 160 ? 3.332 3.711 7.741 1.00 97.06 160 ALA A O 1
ATOM 1238 N N . MET A 1 161 ? 4.180 2.745 5.902 1.00 96.62 161 MET A N 1
ATOM 1239 C CA . MET A 1 161 ? 3.228 3.284 4.944 1.00 96.62 161 MET A CA 1
ATOM 1240 C C . MET A 1 161 ? 2.490 2.127 4.281 1.00 96.62 161 MET A C 1
ATOM 1242 O O . MET A 1 161 ? 3.125 1.285 3.652 1.00 96.62 161 MET A O 1
ATOM 1246 N N . HIS A 1 162 ? 1.170 2.106 4.394 1.00 96.25 162 HIS A N 1
ATOM 1247 C CA . HIS A 1 162 ? 0.306 1.226 3.609 1.00 96.25 162 HIS A CA 1
ATOM 1248 C C . HIS A 1 162 ? -0.168 1.992 2.385 1.00 96.25 162 HIS A C 1
ATOM 1250 O O . HIS A 1 162 ? -0.572 3.148 2.519 1.00 96.25 162 HIS A O 1
ATOM 1256 N N . GLY A 1 163 ? -0.085 1.391 1.200 1.00 95.44 163 GLY A N 1
ATOM 1257 C CA . GLY A 1 163 ? -0.832 1.897 0.053 1.00 95.44 163 GLY A CA 1
ATOM 1258 C C . GLY A 1 163 ? -2.328 1.786 0.335 1.00 95.44 163 GLY A C 1
ATOM 1259 O O . GLY A 1 163 ? -2.748 0.849 1.009 1.00 95.44 163 GLY A O 1
ATOM 1260 N N . LEU A 1 164 ? -3.111 2.745 -0.145 1.00 96.12 164 LEU A N 1
ATOM 1261 C CA . LEU A 1 164 ? -4.564 2.711 -0.076 1.00 96.12 164 LEU A CA 1
ATOM 1262 C C . LEU A 1 164 ? -5.158 2.786 -1.485 1.00 96.12 164 LEU A C 1
ATOM 1264 O O . LEU A 1 164 ? -4.680 3.561 -2.320 1.00 96.12 164 LEU A O 1
ATOM 1268 N N . LEU A 1 165 ? -6.210 2.005 -1.714 1.00 94.62 165 LEU A N 1
ATOM 1269 C CA . LEU A 1 165 ? -7.086 2.124 -2.872 1.00 94.62 165 LEU A CA 1
ATOM 1270 C C . LEU A 1 165 ? -7.882 3.430 -2.794 1.00 94.62 165 LEU A C 1
ATOM 1272 O O . LEU A 1 165 ? -8.288 3.875 -1.713 1.00 94.62 165 LEU A O 1
ATOM 1276 N N . TRP A 1 166 ? -8.120 4.042 -3.948 1.00 93.00 166 TRP A N 1
ATOM 1277 C CA . TRP A 1 166 ? -9.064 5.141 -4.059 1.00 93.00 166 TRP A CA 1
ATOM 1278 C C . TRP A 1 166 ? -10.497 4.638 -3.828 1.00 93.00 166 TRP A C 1
ATOM 1280 O O . TRP A 1 166 ? -10.803 3.488 -4.144 1.00 93.00 166 TRP A O 1
ATOM 1290 N N . PRO A 1 167 ? -11.408 5.472 -3.293 1.00 90.69 167 PRO A N 1
ATOM 1291 C CA . PRO A 1 167 ? -12.788 5.051 -3.049 1.00 90.69 167 PRO A CA 1
ATOM 1292 C C . PRO A 1 167 ? -13.510 4.506 -4.293 1.00 90.69 167 PRO A C 1
ATOM 1294 O O . PRO A 1 167 ? -14.342 3.617 -4.169 1.00 90.69 167 PRO A O 1
ATOM 1297 N N . ASP A 1 168 ? -13.184 5.009 -5.485 1.00 91.56 168 ASP A N 1
ATOM 1298 C CA . ASP A 1 168 ? -13.730 4.560 -6.772 1.00 91.56 168 ASP A CA 1
ATOM 1299 C C . ASP A 1 168 ? -13.101 3.260 -7.302 1.00 91.56 168 ASP A C 1
ATOM 1301 O O . ASP A 1 168 ? -13.651 2.637 -8.209 1.00 91.56 168 ASP A O 1
ATOM 1305 N N . GLU A 1 169 ? -11.987 2.810 -6.723 1.00 90.56 169 GLU A N 1
ATOM 1306 C CA . GLU A 1 169 ? -11.383 1.506 -7.026 1.00 90.56 169 GLU A CA 1
ATOM 1307 C C . GLU A 1 169 ? -12.054 0.359 -6.251 1.00 90.56 169 GLU A C 1
ATOM 1309 O O . GLU A 1 169 ? -11.809 -0.814 -6.543 1.00 90.56 169 GLU A O 1
ATOM 1314 N N . ILE A 1 170 ? -12.921 0.676 -5.283 1.00 92.00 170 ILE A N 1
ATOM 1315 C CA . ILE A 1 170 ? -13.611 -0.305 -4.445 1.00 92.00 170 ILE A CA 1
ATOM 1316 C C . ILE A 1 170 ? -15.009 -0.534 -5.002 1.00 92.00 170 ILE A C 1
ATOM 1318 O O . ILE A 1 170 ? -15.850 0.362 -5.053 1.00 92.00 170 ILE A O 1
ATOM 1322 N N . ARG A 1 171 ? -15.263 -1.772 -5.431 1.00 92.38 171 ARG A N 1
ATOM 1323 C CA . ARG A 1 171 ? -16.583 -2.168 -5.914 1.00 92.38 171 ARG A CA 1
ATOM 1324 C C . ARG A 1 171 ? -17.558 -2.237 -4.743 1.00 92.38 171 ARG A C 1
ATOM 1326 O O . ARG A 1 171 ? -17.249 -2.825 -3.710 1.00 92.38 171 ARG A O 1
ATOM 1333 N N . ALA A 1 172 ? -18.746 -1.688 -4.947 1.00 89.31 172 ALA A N 1
A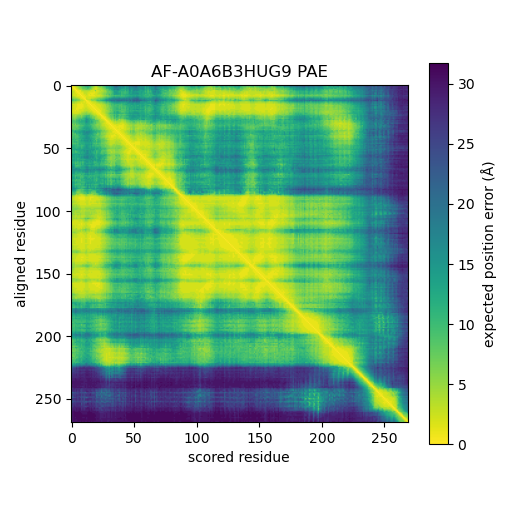TOM 1334 C CA . ALA A 1 172 ? -19.811 -1.774 -3.971 1.00 89.31 172 ALA A CA 1
ATOM 1335 C C . ALA A 1 172 ? -20.398 -3.212 -3.900 1.00 89.31 172 ALA A C 1
ATOM 1337 O O . ALA A 1 172 ? -20.307 -3.976 -4.869 1.00 89.31 172 ALA A O 1
ATOM 1338 N N . PRO A 1 173 ? -20.898 -3.645 -2.727 1.00 89.50 173 PRO A N 1
ATOM 1339 C CA . PRO A 1 173 ? -21.223 -5.049 -2.462 1.00 89.50 173 PRO A CA 1
ATOM 1340 C C . PRO A 1 173 ? -22.600 -5.484 -2.999 1.00 89.50 173 PRO A C 1
ATOM 1342 O O . PRO A 1 173 ? -23.113 -6.528 -2.587 1.00 89.50 173 PRO A O 1
ATOM 1345 N N . GLU A 1 174 ? -23.245 -4.706 -3.875 1.00 89.75 174 GLU A N 1
ATOM 1346 C CA . GLU A 1 174 ? -24.593 -5.017 -4.356 1.00 89.75 174 GLU A CA 1
ATOM 1347 C C . GLU A 1 174 ? -24.642 -6.379 -5.065 1.00 89.75 174 GLU A C 1
ATOM 1349 O O . GLU A 1 174 ? -23.831 -6.684 -5.940 1.00 89.75 174 GLU A O 1
ATOM 1354 N N . GLY A 1 175 ? -25.625 -7.201 -4.688 1.00 84.62 175 GLY A N 1
ATOM 1355 C CA . GLY A 1 175 ? -25.826 -8.540 -5.252 1.00 84.62 175 GLY A CA 1
ATOM 1356 C C . GLY A 1 175 ? -24.841 -9.607 -4.761 1.00 84.62 175 GLY A C 1
ATOM 1357 O O . GLY A 1 175 ? -24.826 -10.704 -5.311 1.00 84.62 175 GLY A O 1
ATOM 1358 N N . VAL A 1 176 ? -24.006 -9.308 -3.757 1.00 88.75 176 VAL A N 1
ATOM 1359 C CA . VAL A 1 176 ? -23.122 -10.308 -3.126 1.00 88.75 176 VAL A CA 1
ATOM 1360 C C . VAL A 1 176 ? -23.834 -11.052 -1.993 1.00 88.75 176 VAL A C 1
ATOM 1362 O O . VAL A 1 176 ? -23.610 -12.247 -1.799 1.00 88.75 176 VAL A O 1
ATOM 1365 N N . ALA A 1 177 ? -24.677 -10.351 -1.232 1.00 87.06 177 ALA A N 1
ATOM 1366 C CA . ALA A 1 177 ? -25.445 -10.949 -0.144 1.00 87.06 177 ALA A CA 1
ATOM 1367 C C . ALA A 1 177 ? -26.552 -11.879 -0.682 1.00 87.06 177 ALA A C 1
ATOM 1369 O O . ALA A 1 177 ? -27.027 -11.670 -1.798 1.00 87.06 177 ALA A O 1
ATOM 1370 N N . PRO A 1 178 ? -26.995 -12.884 0.099 1.00 87.00 178 PRO A N 1
ATOM 1371 C CA . PRO A 1 178 ? -28.124 -13.724 -0.286 1.00 87.00 178 PRO A CA 1
ATOM 1372 C C . PRO A 1 178 ? -29.383 -12.894 -0.579 1.00 87.00 178 PRO A C 1
ATOM 1374 O O . PRO A 1 178 ? -29.813 -12.103 0.255 1.00 87.00 178 PRO A O 1
ATOM 1377 N N . ASP A 1 179 ? -30.002 -13.123 -1.741 1.00 84.88 179 ASP A N 1
ATOM 1378 C CA . ASP A 1 179 ? -31.222 -12.414 -2.168 1.00 84.88 179 ASP A CA 1
ATOM 1379 C C . ASP A 1 179 ? -32.492 -12.881 -1.429 1.00 84.88 179 ASP A C 1
ATOM 1381 O O . ASP A 1 179 ? -33.558 -12.272 -1.537 1.00 84.88 179 ASP A O 1
ATOM 1385 N N . SER A 1 180 ? -32.410 -14.005 -0.713 1.00 87.19 180 SER A N 1
ATOM 1386 C CA . SER A 1 180 ? -33.518 -14.563 0.059 1.00 87.19 180 SER A CA 1
ATOM 1387 C C . SER A 1 180 ? -33.625 -13.905 1.430 1.00 87.19 180 SER A C 1
ATOM 1389 O O . SER A 1 180 ? -32.635 -13.838 2.156 1.00 87.19 180 SER A O 1
ATOM 1391 N N . ASP A 1 181 ? -34.841 -13.526 1.820 1.00 81.81 181 ASP A N 1
ATOM 1392 C CA . ASP A 1 181 ? -35.136 -13.103 3.188 1.00 81.81 181 ASP A CA 1
ATOM 1393 C C . ASP A 1 181 ? -35.010 -14.312 4.132 1.00 81.81 181 ASP A C 1
ATOM 1395 O O . ASP A 1 181 ? -35.779 -15.276 4.044 1.00 81.81 181 ASP A O 1
ATOM 1399 N N . VAL A 1 182 ? -33.980 -14.298 4.978 1.00 85.56 182 VAL A N 1
ATOM 1400 C CA . VAL A 1 182 ? -33.679 -15.359 5.943 1.00 85.56 182 VAL A CA 1
ATOM 1401 C C . VAL A 1 182 ? -33.880 -14.799 7.342 1.00 85.56 182 VAL A C 1
ATOM 1403 O O . VAL A 1 182 ? -33.186 -13.879 7.766 1.00 85.56 182 VAL A O 1
ATOM 1406 N N . THR A 1 183 ? -34.816 -15.385 8.086 1.00 87.31 183 THR A N 1
ATOM 1407 C CA . THR A 1 183 ? -35.003 -15.075 9.505 1.00 87.31 183 THR A CA 1
ATOM 1408 C C . THR A 1 183 ? -34.093 -15.961 10.346 1.00 87.31 183 THR A C 1
ATOM 1410 O O . THR A 1 183 ? -34.177 -17.184 10.262 1.00 87.31 183 THR A O 1
ATOM 1413 N N . VAL A 1 184 ? -33.260 -15.343 11.179 1.00 89.38 184 VAL A N 1
ATOM 1414 C CA . VAL A 1 184 ? -32.398 -16.030 12.147 1.00 89.38 184 VAL A CA 1
ATOM 1415 C C . VAL A 1 184 ? -33.007 -15.870 13.537 1.00 89.38 184 VAL A C 1
ATOM 1417 O O . VAL A 1 184 ? -33.415 -14.768 13.903 1.00 89.38 184 VAL A O 1
ATOM 1420 N N . ARG A 1 185 ? -33.116 -16.962 14.300 1.00 92.50 185 ARG A N 1
ATOM 1421 C CA . ARG A 1 185 ? -33.639 -16.935 15.676 1.00 92.50 185 ARG A CA 1
ATOM 1422 C C . ARG A 1 185 ? -32.502 -16.748 16.676 1.00 92.50 185 ARG A C 1
ATOM 1424 O O . ARG A 1 185 ? -31.423 -17.296 16.479 1.00 92.50 185 ARG A O 1
ATOM 1431 N N . ASP A 1 186 ? -32.783 -16.098 17.802 1.00 92.75 186 ASP A N 1
ATOM 1432 C CA . ASP A 1 186 ? -31.793 -15.870 18.868 1.00 92.75 186 ASP A CA 1
ATOM 1433 C C . ASP A 1 186 ? -31.132 -17.174 19.351 1.00 92.75 186 ASP A C 1
ATOM 1435 O O . ASP A 1 186 ? -29.918 -17.239 19.475 1.00 92.75 186 ASP A O 1
ATOM 1439 N N . ALA A 1 187 ? -31.897 -18.265 19.487 1.00 89.69 187 ALA A N 1
ATOM 1440 C CA . ALA A 1 187 ? -31.350 -19.572 19.876 1.00 89.69 187 ALA A CA 1
ATOM 1441 C C . ALA A 1 187 ? -30.339 -20.155 18.863 1.00 89.69 187 ALA A C 1
ATOM 1443 O O . ALA A 1 187 ? -29.495 -20.970 19.231 1.00 89.69 187 ALA A O 1
ATOM 1444 N N . GLU A 1 188 ? -30.436 -19.779 17.584 1.00 87.25 188 GLU A N 1
ATOM 1445 C CA . GLU A 1 188 ? -29.469 -20.179 16.553 1.00 87.25 188 GLU A CA 1
ATOM 1446 C C . GLU A 1 188 ? -28.191 -19.338 16.646 1.00 87.25 188 GLU A C 1
ATOM 1448 O O . GLU A 1 188 ? -27.106 -19.872 16.419 1.00 87.25 188 GLU A O 1
ATOM 1453 N N . LEU A 1 189 ? -28.311 -18.062 17.033 1.00 93.00 189 LEU A N 1
ATOM 1454 C CA . LEU A 1 189 ? -27.169 -17.195 17.335 1.00 93.00 189 LEU A CA 1
ATOM 1455 C C . LEU A 1 189 ? -26.434 -17.677 18.590 1.00 93.00 189 LEU A C 1
ATOM 1457 O O . LEU A 1 189 ? -25.226 -17.866 18.532 1.00 93.00 189 LEU A O 1
ATOM 1461 N N . ASP A 1 190 ? -27.159 -18.002 19.664 1.00 90.88 190 ASP A N 1
ATOM 1462 C CA . ASP A 1 190 ? -26.573 -18.525 20.907 1.00 90.88 190 ASP A CA 1
ATOM 1463 C C . ASP A 1 190 ? -25.766 -19.814 20.662 1.00 90.88 190 ASP A C 1
ATOM 1465 O O . ASP A 1 190 ? -24.696 -20.027 21.238 1.00 90.88 190 ASP A O 1
ATOM 1469 N N . LEU A 1 191 ? -26.269 -20.698 19.789 1.00 89.56 191 LEU A N 1
ATOM 1470 C CA . LEU A 1 191 ? -25.558 -21.918 19.402 1.00 89.56 191 LEU A CA 1
ATOM 1471 C C . LEU A 1 191 ? -24.310 -21.613 18.562 1.00 89.56 191 LEU A C 1
ATOM 1473 O O . LEU A 1 191 ? -23.290 -22.288 18.723 1.00 89.56 191 LEU A O 1
ATOM 1477 N N . ALA A 1 192 ? -24.387 -20.628 17.665 1.00 90.88 192 ALA A N 1
ATOM 1478 C CA . ALA A 1 192 ? -23.246 -20.193 16.870 1.00 90.88 192 ALA A CA 1
ATOM 1479 C C . ALA A 1 192 ? -22.147 -19.589 17.758 1.00 90.88 192 ALA A C 1
ATOM 1481 O O . ALA A 1 192 ? -20.990 -19.987 17.623 1.00 90.88 192 ALA A O 1
ATOM 1482 N N . ASP A 1 193 ? -22.505 -18.725 18.710 1.00 90.31 193 ASP A N 1
ATOM 1483 C CA . ASP A 1 193 ? -21.574 -18.125 19.673 1.00 90.31 193 ASP A CA 1
ATOM 1484 C C . ASP A 1 193 ? -20.881 -19.205 20.514 1.00 90.31 193 ASP A C 1
ATOM 1486 O O . ASP A 1 193 ? -19.652 -19.258 20.584 1.00 90.31 193 ASP A O 1
ATOM 1490 N N . ALA A 1 194 ? -21.651 -20.160 21.050 1.00 87.88 194 ALA A N 1
ATOM 1491 C CA . ALA A 1 194 ? -21.101 -21.271 21.824 1.00 87.88 194 ALA A CA 1
ATOM 1492 C C . ALA A 1 194 ? -20.083 -22.105 21.032 1.00 87.88 194 ALA A C 1
ATOM 1494 O O . ALA A 1 194 ? -19.168 -22.673 21.623 1.00 87.88 194 ALA A O 1
ATOM 1495 N N . LEU A 1 195 ? -20.235 -22.204 19.709 1.00 86.94 195 LEU A N 1
ATOM 1496 C CA . LEU A 1 195 ? -19.276 -22.879 18.840 1.00 86.94 195 LEU A CA 1
ATOM 1497 C C . LEU A 1 195 ? -18.051 -22.042 18.527 1.00 86.94 195 LEU A C 1
ATOM 1499 O O . LEU A 1 195 ? -16.953 -22.599 18.508 1.00 86.94 195 LEU A O 1
ATOM 1503 N N . MET A 1 196 ? -18.210 -20.740 18.310 1.00 86.25 196 MET A N 1
ATOM 1504 C CA . MET A 1 196 ? -17.062 -19.847 18.176 1.00 86.25 196 MET A CA 1
ATOM 1505 C C . MET A 1 196 ? -16.184 -19.935 19.428 1.00 86.25 196 MET A C 1
ATOM 1507 O O . MET A 1 196 ? -14.984 -20.123 19.296 1.00 86.25 196 MET A O 1
ATOM 1511 N N . ASP A 1 197 ? -16.777 -20.003 20.622 1.00 86.50 197 ASP A N 1
ATOM 1512 C CA . ASP A 1 197 ? -16.050 -20.189 21.888 1.00 86.50 197 ASP A CA 1
ATOM 1513 C C . ASP A 1 197 ? -15.348 -21.559 22.023 1.00 86.50 197 ASP A C 1
ATOM 1515 O O . ASP A 1 197 ? -14.443 -21.751 22.856 1.00 86.50 197 ASP A O 1
ATOM 1519 N N . THR A 1 198 ? -15.748 -22.561 21.229 1.00 87.12 198 THR A N 1
ATOM 1520 C CA . THR A 1 198 ? -15.006 -23.833 21.160 1.00 87.12 198 THR A CA 1
ATOM 1521 C C . THR A 1 198 ? -13.719 -23.705 20.354 1.00 87.12 198 THR A C 1
ATOM 1523 O O . THR A 1 198 ? -12.733 -24.370 20.689 1.00 87.12 198 THR A O 1
ATOM 1526 N N . LEU A 1 199 ? -13.711 -22.829 19.348 1.00 79.94 199 LEU A N 1
ATOM 1527 C CA . LEU A 1 199 ? -12.545 -22.493 18.543 1.00 79.94 199 LEU A CA 1
ATOM 1528 C C . LEU A 1 199 ? -11.725 -21.456 19.326 1.00 79.94 199 LEU A C 1
ATOM 1530 O O . LEU A 1 199 ? -12.050 -20.277 19.364 1.00 79.94 199 LEU A O 1
ATOM 1534 N N . GLY A 1 200 ? -10.699 -21.920 20.043 1.00 76.62 200 GLY A N 1
ATOM 1535 C CA . GLY A 1 200 ? -9.859 -21.055 20.877 1.00 76.62 200 GLY A CA 1
ATOM 1536 C C . GLY A 1 200 ? -9.038 -20.031 20.083 1.00 76.62 200 GLY A C 1
ATOM 1537 O O . GLY A 1 200 ? -9.094 -19.962 18.857 1.00 76.62 200 GLY A O 1
ATOM 1538 N N . GLU A 1 201 ? -8.227 -19.254 20.798 1.00 80.62 201 GLU A N 1
ATOM 1539 C CA . GLU A 1 201 ? -7.294 -18.309 20.181 1.00 80.62 201 GLU A CA 1
ATOM 1540 C C . GLU A 1 201 ? -6.232 -19.037 19.344 1.00 80.62 201 GLU A C 1
ATOM 1542 O O . GLU A 1 201 ? -5.731 -20.098 19.724 1.00 80.62 201 GLU A O 1
ATOM 1547 N N . VAL A 1 202 ? -5.879 -18.444 18.203 1.00 83.56 202 VAL A N 1
ATOM 1548 C CA . VAL A 1 202 ? -4.837 -18.960 17.314 1.00 83.56 202 VAL A CA 1
ATOM 1549 C C . VAL A 1 202 ? -3.543 -18.199 17.566 1.00 83.56 202 VAL A C 1
ATOM 1551 O O . VAL A 1 202 ? -3.510 -16.970 17.491 1.00 83.56 202 VAL A O 1
ATOM 1554 N N . ASP A 1 203 ? -2.464 -18.936 17.822 1.00 85.06 203 ASP A N 1
ATOM 1555 C CA . ASP A 1 203 ? -1.116 -18.382 17.781 1.00 85.06 203 ASP A CA 1
ATOM 1556 C C . ASP A 1 203 ? -0.706 -18.177 16.316 1.00 85.06 203 ASP A C 1
ATOM 1558 O O . ASP A 1 203 ? -0.492 -19.141 15.579 1.00 85.06 203 ASP A O 1
ATOM 1562 N N . MET A 1 204 ? -0.615 -16.921 15.880 1.00 86.44 204 MET A N 1
ATOM 1563 C CA . MET A 1 204 ? -0.284 -16.574 14.494 1.00 86.44 204 MET A CA 1
ATOM 1564 C C . MET A 1 204 ? 1.089 -17.103 14.066 1.00 86.44 204 MET A C 1
ATOM 1566 O O . MET A 1 204 ? 1.260 -17.419 12.891 1.00 86.44 204 MET A O 1
ATOM 1570 N N . ASP A 1 205 ? 2.040 -17.237 14.997 1.00 86.44 205 ASP A N 1
ATOM 1571 C CA . ASP A 1 205 ? 3.384 -17.751 14.706 1.00 86.44 205 ASP A CA 1
ATOM 1572 C C . ASP A 1 205 ? 3.391 -19.278 14.505 1.00 86.44 205 ASP A C 1
ATOM 1574 O O . ASP A 1 205 ? 4.350 -19.828 13.961 1.00 86.44 205 ASP A O 1
ATOM 1578 N N . SER A 1 206 ? 2.322 -19.970 14.918 1.00 84.69 206 SER A N 1
ATOM 1579 C CA . SER A 1 206 ? 2.148 -21.410 14.687 1.00 84.69 206 SER A CA 1
ATOM 1580 C C . SER A 1 206 ? 1.608 -21.742 13.294 1.00 84.69 206 SER A C 1
ATOM 1582 O O . SER A 1 206 ? 1.694 -22.890 12.864 1.00 84.69 206 SER A O 1
ATOM 1584 N N . LEU A 1 207 ? 1.060 -20.754 12.580 1.00 86.44 207 LEU A N 1
ATOM 1585 C CA . LEU A 1 207 ? 0.512 -20.944 11.243 1.00 86.44 207 LEU A CA 1
ATOM 1586 C C . LEU A 1 207 ? 1.634 -20.943 10.202 1.00 86.44 207 LEU A C 1
ATOM 1588 O O . LEU A 1 207 ? 2.438 -20.012 10.130 1.00 86.44 207 LEU A O 1
ATOM 1592 N N . HIS A 1 208 ? 1.646 -21.956 9.341 1.00 82.94 208 HIS A N 1
ATOM 1593 C CA . HIS A 1 208 ? 2.595 -22.075 8.239 1.00 82.94 208 HIS A CA 1
ATOM 1594 C C . HIS A 1 208 ? 1.894 -22.392 6.913 1.00 82.94 208 HIS A C 1
ATOM 1596 O O . HIS A 1 208 ? 0.726 -22.772 6.861 1.00 82.94 208 HIS A O 1
ATOM 1602 N N . ASP A 1 209 ? 2.612 -22.171 5.812 1.00 86.19 209 ASP A N 1
ATOM 1603 C CA . ASP A 1 209 ? 2.139 -22.471 4.461 1.00 86.19 209 ASP A CA 1
ATOM 1604 C C . ASP A 1 209 ? 2.408 -23.951 4.149 1.00 86.19 209 ASP A C 1
ATOM 1606 O O . ASP A 1 209 ? 3.446 -24.299 3.580 1.00 86.19 209 ASP A O 1
ATOM 1610 N N . ASP A 1 210 ? 1.465 -24.817 4.531 1.00 86.00 210 ASP A N 1
ATOM 1611 C CA . ASP A 1 210 ? 1.525 -26.272 4.304 1.00 86.00 210 ASP A CA 1
ATOM 1612 C C . ASP A 1 210 ? 1.792 -26.629 2.841 1.00 86.00 210 ASP A C 1
ATOM 1614 O O . ASP A 1 210 ? 2.500 -27.586 2.523 1.00 86.00 210 ASP A O 1
ATOM 1618 N N . TYR A 1 211 ? 1.230 -25.843 1.920 1.00 82.81 211 TYR A N 1
ATOM 1619 C CA . TYR A 1 211 ? 1.425 -26.063 0.497 1.00 82.81 211 TYR A CA 1
ATOM 1620 C C . TYR A 1 211 ? 2.883 -25.824 0.107 1.00 82.81 211 TYR A C 1
ATOM 1622 O O . TYR A 1 211 ? 3.468 -26.624 -0.628 1.00 82.81 211 TYR A O 1
ATOM 1630 N N . ARG A 1 212 ? 3.490 -24.740 0.596 1.00 84.75 212 ARG A N 1
ATOM 1631 C CA . ARG A 1 212 ? 4.906 -24.464 0.353 1.00 84.75 212 ARG A CA 1
ATOM 1632 C C . ARG A 1 212 ? 5.784 -25.585 0.897 1.00 84.75 212 ARG A C 1
ATOM 1634 O O . ARG A 1 212 ? 6.654 -26.045 0.160 1.00 84.75 212 ARG A O 1
ATOM 1641 N N . GLU A 1 213 ? 5.558 -26.02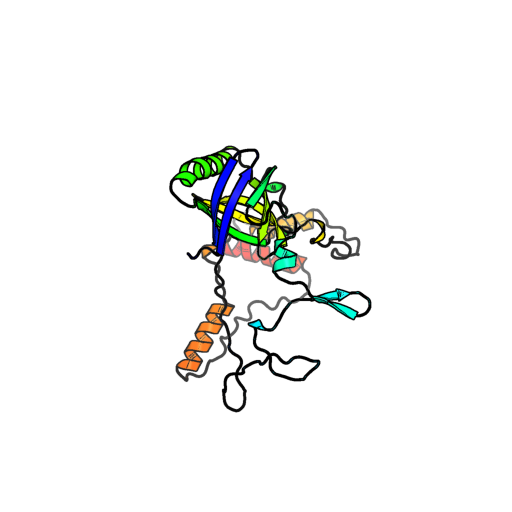2 2.131 1.00 87.00 213 GLU A N 1
ATOM 1642 C CA . GLU A 1 213 ? 6.331 -27.107 2.747 1.00 87.00 213 GLU A CA 1
ATOM 1643 C C . GLU A 1 213 ? 6.220 -28.399 1.929 1.00 87.00 213 GLU A C 1
ATOM 1645 O O . GLU A 1 213 ? 7.237 -28.955 1.507 1.00 87.00 213 GLU A O 1
ATOM 1650 N N . ALA A 1 214 ? 4.998 -28.792 1.561 1.00 85.88 214 ALA A N 1
ATOM 1651 C CA . ALA A 1 214 ? 4.757 -29.959 0.715 1.00 85.88 214 ALA A CA 1
ATOM 1652 C C . ALA A 1 214 ? 5.450 -29.852 -0.657 1.00 85.88 214 ALA A C 1
ATOM 1654 O O . ALA A 1 214 ? 5.959 -30.839 -1.198 1.00 85.88 214 ALA A O 1
ATOM 1655 N N . VAL A 1 215 ? 5.503 -28.654 -1.248 1.00 86.56 215 VAL A N 1
ATOM 1656 C CA . VAL A 1 215 ? 6.220 -28.421 -2.509 1.00 86.56 215 VAL A CA 1
ATOM 1657 C C . VAL A 1 215 ? 7.739 -28.508 -2.321 1.00 86.56 215 VAL A C 1
ATOM 1659 O O . VAL A 1 215 ? 8.415 -29.058 -3.194 1.00 86.56 215 VAL A O 1
ATOM 1662 N N . GLU A 1 216 ? 8.299 -27.988 -1.227 1.00 88.00 216 GLU A N 1
ATOM 1663 C CA . GLU A 1 216 ? 9.735 -28.096 -0.926 1.00 88.00 216 GLU A CA 1
ATOM 1664 C C . GLU A 1 216 ? 10.149 -29.563 -0.741 1.00 88.00 216 GLU A C 1
ATOM 1666 O O . GLU A 1 216 ? 11.138 -30.000 -1.341 1.00 88.00 216 GLU A O 1
ATOM 1671 N N . GLU A 1 217 ? 9.350 -30.349 -0.018 1.00 88.00 217 GLU A N 1
ATOM 1672 C CA . GLU A 1 217 ? 9.551 -31.793 0.135 1.00 88.00 217 GLU A CA 1
ATOM 1673 C C . GLU A 1 217 ? 9.458 -32.533 -1.204 1.00 88.00 217 GLU A C 1
ATOM 1675 O O . GLU A 1 217 ? 10.338 -33.330 -1.544 1.00 88.00 217 GLU A O 1
ATOM 1680 N N . LEU A 1 218 ? 8.444 -32.218 -2.019 1.00 85.94 218 LEU A N 1
ATOM 1681 C CA . LEU A 1 218 ? 8.282 -32.782 -3.359 1.00 85.94 218 LEU A CA 1
ATOM 1682 C C . LEU A 1 218 ? 9.513 -32.516 -4.236 1.00 85.94 218 LEU A C 1
ATOM 1684 O O . LEU A 1 218 ? 9.955 -33.395 -4.984 1.00 85.94 218 LEU A O 1
ATOM 1688 N N . ILE A 1 219 ? 10.061 -31.299 -4.174 1.00 88.12 219 ILE A N 1
ATOM 1689 C CA . ILE A 1 219 ? 11.269 -30.917 -4.909 1.00 88.12 219 ILE A CA 1
ATOM 1690 C C . ILE A 1 219 ? 12.481 -31.694 -4.383 1.00 88.12 219 ILE A C 1
ATOM 1692 O O . ILE A 1 219 ? 13.250 -32.212 -5.195 1.00 88.12 219 ILE A O 1
ATOM 1696 N N . ALA A 1 220 ? 12.646 -31.807 -3.061 1.00 87.44 220 ALA A N 1
ATOM 1697 C CA . ALA A 1 220 ? 13.755 -32.527 -2.439 1.00 87.44 220 ALA A CA 1
ATOM 1698 C C . ALA A 1 220 ? 13.751 -34.022 -2.802 1.00 87.44 220 ALA A C 1
ATOM 1700 O O . ALA A 1 220 ? 14.775 -34.541 -3.250 1.00 87.44 220 ALA A O 1
ATOM 1701 N N . ALA A 1 221 ? 12.595 -34.684 -2.712 1.00 85.94 221 ALA A N 1
ATOM 1702 C CA . ALA A 1 221 ? 12.428 -36.089 -3.084 1.00 85.94 221 ALA A CA 1
ATOM 1703 C C . ALA A 1 221 ? 12.681 -36.330 -4.584 1.00 85.94 221 ALA A C 1
ATOM 1705 O O . ALA A 1 221 ? 13.403 -37.251 -4.973 1.00 85.94 221 ALA A O 1
ATOM 1706 N N . LYS A 1 222 ? 12.176 -35.448 -5.462 1.00 85.25 222 LYS A N 1
ATOM 1707 C CA . LYS A 1 222 ? 12.490 -35.525 -6.900 1.00 85.25 222 LYS A CA 1
ATOM 1708 C C . LYS A 1 222 ? 13.973 -35.295 -7.194 1.00 85.25 222 LYS A C 1
ATOM 1710 O O . LYS A 1 222 ? 14.492 -35.885 -8.140 1.00 85.25 222 LYS A O 1
ATOM 1715 N N . ALA A 1 223 ? 14.657 -34.457 -6.414 1.00 86.00 223 ALA A N 1
ATOM 1716 C CA . ALA A 1 223 ? 16.085 -34.196 -6.572 1.00 86.00 223 ALA A CA 1
ATOM 1717 C C . ALA A 1 223 ? 16.967 -35.360 -6.081 1.00 86.00 223 ALA A C 1
ATOM 1719 O O . ALA A 1 223 ? 18.020 -35.599 -6.672 1.00 86.00 223 ALA A O 1
ATOM 1720 N N . SER A 1 224 ? 16.545 -36.097 -5.046 1.00 85.25 224 SER A N 1
ATOM 1721 C CA . SER A 1 224 ? 17.237 -37.298 -4.549 1.00 85.25 224 SER A CA 1
ATOM 1722 C C . SER A 1 224 ? 16.973 -38.553 -5.394 1.00 85.25 224 SER A C 1
ATOM 1724 O O . SER A 1 224 ? 17.685 -39.546 -5.247 1.00 85.25 224 SER A O 1
ATOM 1726 N N . GLY A 1 225 ? 15.998 -38.504 -6.311 1.00 74.31 225 GLY A N 1
ATOM 1727 C CA . GLY A 1 225 ? 15.601 -39.635 -7.157 1.00 74.31 225 GLY A CA 1
ATOM 1728 C C . GLY A 1 225 ? 14.656 -40.618 -6.462 1.00 74.31 225 GLY A C 1
ATOM 1729 O O . GLY A 1 225 ? 14.465 -41.734 -6.944 1.00 74.31 225 GLY A O 1
ATOM 1730 N N . GLU A 1 226 ? 14.074 -40.214 -5.336 1.00 67.69 226 GLU A N 1
ATOM 1731 C CA . GLU A 1 226 ? 13.161 -41.019 -4.538 1.00 67.69 226 GLU A CA 1
ATOM 1732 C C . GLU A 1 226 ? 11.724 -40.856 -5.059 1.00 67.69 226 GLU A C 1
ATOM 1734 O O . GLU A 1 226 ? 11.299 -39.770 -5.469 1.00 67.69 226 GLU A O 1
ATOM 1739 N N . ALA A 1 227 ? 10.965 -41.953 -5.111 1.00 56.09 227 ALA A N 1
ATOM 1740 C CA . ALA A 1 227 ? 9.569 -41.893 -5.524 1.00 56.09 227 ALA A CA 1
ATOM 1741 C C . ALA A 1 227 ? 8.758 -41.191 -4.430 1.00 56.09 227 ALA A C 1
ATOM 1743 O O . ALA A 1 227 ? 8.649 -41.693 -3.314 1.00 56.09 227 ALA A O 1
ATOM 1744 N N . VAL A 1 228 ? 8.187 -40.035 -4.763 1.00 54.59 228 VAL A N 1
ATOM 1745 C CA . VAL A 1 228 ? 7.290 -39.288 -3.878 1.00 54.59 228 VAL A CA 1
ATOM 1746 C C . VAL A 1 228 ? 6.042 -40.145 -3.681 1.00 54.59 228 VAL A C 1
ATOM 1748 O O . VAL A 1 228 ? 5.235 -40.291 -4.602 1.00 54.59 228 VAL A O 1
ATOM 1751 N N . GLN A 1 229 ? 5.899 -40.753 -2.506 1.00 54.81 229 GLN A N 1
ATOM 1752 C CA . GLN A 1 229 ? 4.623 -41.332 -2.107 1.00 54.81 229 GLN A CA 1
ATOM 1753 C C . GLN A 1 229 ? 3.682 -40.167 -1.784 1.00 54.81 229 GLN A C 1
ATOM 1755 O O . GLN A 1 229 ? 4.107 -39.243 -1.090 1.00 54.81 229 GLN A O 1
ATOM 1760 N N . PRO A 1 230 ? 2.444 -40.150 -2.308 1.00 50.00 230 PRO A N 1
ATOM 1761 C CA . PRO A 1 230 ? 1.451 -39.189 -1.853 1.00 50.00 230 PRO A CA 1
ATOM 1762 C C . PRO A 1 230 ? 1.358 -39.298 -0.332 1.00 50.00 230 PRO A C 1
ATOM 1764 O O . PRO A 1 230 ? 1.211 -40.410 0.177 1.00 50.00 230 PRO A O 1
ATOM 1767 N N . ALA A 1 231 ? 1.469 -38.174 0.377 1.00 53.78 231 ALA A N 1
ATOM 1768 C CA . ALA A 1 231 ? 1.076 -38.146 1.775 1.00 53.78 231 ALA A CA 1
ATOM 1769 C C . ALA A 1 231 ? -0.361 -38.679 1.846 1.00 53.78 231 ALA A C 1
ATOM 1771 O O . ALA A 1 231 ? -1.221 -38.235 1.077 1.00 53.78 231 ALA A O 1
ATOM 1772 N N . GLU A 1 232 ? -0.599 -39.679 2.695 1.00 43.44 232 GLU A N 1
ATOM 1773 C CA . GLU A 1 232 ? -1.958 -40.101 3.011 1.00 43.44 232 GLU A CA 1
ATOM 1774 C C . GLU A 1 232 ? -2.654 -38.870 3.587 1.00 43.44 232 GLU A C 1
ATOM 1776 O O . GLU A 1 232 ? -2.293 -38.377 4.652 1.00 43.44 232 GLU A O 1
ATOM 1781 N N . SER A 1 233 ? -3.592 -38.304 2.831 1.00 41.84 233 SER A N 1
ATOM 1782 C CA . SER A 1 233 ? -4.481 -37.288 3.366 1.00 41.84 233 SER A CA 1
ATOM 1783 C C . SER A 1 233 ? -5.248 -37.945 4.505 1.00 41.84 233 SER A C 1
ATOM 1785 O O . SER A 1 233 ? -6.002 -38.889 4.250 1.00 41.84 233 SER A O 1
ATOM 1787 N N . ASP A 1 234 ? -5.064 -37.467 5.733 1.00 39.38 234 ASP A N 1
ATOM 1788 C CA . ASP A 1 234 ? -5.982 -37.777 6.820 1.00 39.38 234 ASP A CA 1
ATOM 1789 C C . ASP A 1 234 ? -7.370 -37.301 6.379 1.00 39.38 234 ASP A C 1
ATOM 1791 O O . ASP A 1 234 ? -7.686 -36.112 6.404 1.00 39.38 234 ASP A O 1
ATOM 1795 N N . ASP A 1 235 ? -8.201 -38.240 5.931 1.00 40.62 235 ASP A N 1
ATOM 1796 C CA . ASP A 1 235 ? -9.570 -38.013 5.464 1.00 40.62 235 ASP A CA 1
ATOM 1797 C C . ASP A 1 235 ? -10.509 -37.779 6.665 1.00 40.62 235 ASP A C 1
ATOM 1799 O O . ASP A 1 235 ? -11.573 -38.382 6.812 1.00 40.62 235 ASP A O 1
ATOM 1803 N N . SER A 1 236 ? -10.090 -36.912 7.588 1.00 43.28 236 SER A N 1
ATOM 1804 C CA . SER A 1 236 ? -10.862 -36.483 8.750 1.00 43.28 236 SER A CA 1
ATOM 1805 C C . SER A 1 236 ? -11.581 -35.164 8.456 1.00 43.28 236 SER A C 1
ATOM 1807 O O . SER A 1 236 ? -11.472 -34.192 9.192 1.00 43.28 236 SER A O 1
ATOM 1809 N N . GLY A 1 237 ? -12.331 -35.103 7.351 1.00 41.53 237 GLY A N 1
ATOM 1810 C CA . GLY A 1 237 ? -12.994 -33.846 6.984 1.00 41.53 237 GLY A CA 1
ATOM 1811 C C . GLY A 1 237 ? -14.119 -33.908 5.961 1.00 41.53 237 GLY A C 1
ATOM 1812 O O . GLY A 1 237 ? -14.555 -32.856 5.498 1.00 41.53 237 GLY A O 1
ATOM 1813 N N . GLY A 1 238 ? -14.618 -35.092 5.596 1.00 34.56 238 GLY A N 1
ATOM 1814 C CA . GLY A 1 238 ? -15.760 -35.231 4.689 1.00 34.56 238 GLY A CA 1
ATOM 1815 C C . GLY A 1 238 ? -17.064 -34.700 5.298 1.00 34.56 238 GLY A C 1
ATOM 1816 O O . GLY A 1 238 ? -17.882 -35.474 5.795 1.00 34.56 238 GLY A O 1
ATOM 1817 N N . GLY A 1 239 ? -17.264 -33.380 5.261 1.00 39.06 239 GLY A N 1
ATOM 1818 C CA . GLY A 1 239 ? -18.477 -32.689 5.691 1.00 39.06 239 GLY A CA 1
ATOM 1819 C C . GLY A 1 239 ? -19.688 -33.140 4.878 1.00 39.06 239 GLY A C 1
ATOM 1820 O O . GLY A 1 239 ? -19.965 -32.641 3.788 1.00 39.06 239 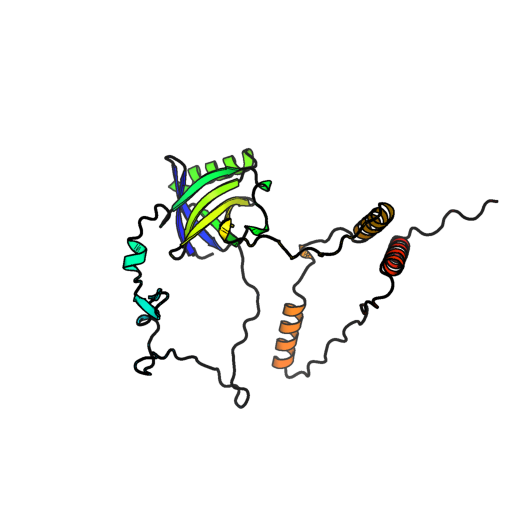GLY A O 1
ATOM 1821 N N . LYS A 1 240 ? -20.425 -34.115 5.410 1.00 41.94 240 LYS A N 1
ATOM 1822 C CA . LYS A 1 240 ? -21.710 -34.554 4.871 1.00 41.94 240 LYS A CA 1
ATOM 1823 C C . LYS A 1 240 ? -22.717 -33.431 5.124 1.00 41.94 240 LYS A C 1
ATOM 1825 O O . LYS A 1 240 ? -23.049 -33.154 6.270 1.00 41.94 240 LYS A O 1
ATOM 1830 N N . VAL A 1 241 ? -23.185 -32.787 4.056 1.00 46.84 241 VAL A N 1
ATOM 1831 C CA . VAL A 1 241 ? -24.237 -31.756 4.080 1.00 46.84 241 VAL A CA 1
ATOM 1832 C C . VAL A 1 241 ? -25.555 -32.384 4.537 1.00 46.84 241 VAL A C 1
ATOM 1834 O O . VAL A 1 241 ? -26.393 -32.713 3.706 1.00 46.84 241 VAL A O 1
ATOM 1837 N N . ILE A 1 242 ? -25.732 -32.622 5.838 1.00 45.78 242 ILE A N 1
ATOM 1838 C CA . ILE A 1 242 ? -27.027 -32.944 6.443 1.00 45.78 242 ILE A CA 1
ATOM 1839 C C . ILE A 1 242 ? -27.071 -32.328 7.842 1.00 45.78 242 ILE A C 1
ATOM 1841 O O . ILE A 1 242 ? -26.356 -32.752 8.743 1.00 45.78 242 ILE A O 1
ATOM 1845 N N . ASP A 1 243 ? -27.960 -31.344 7.954 1.00 58.06 243 ASP A N 1
ATOM 1846 C CA . ASP A 1 243 ? -28.428 -30.671 9.162 1.00 58.06 243 ASP A CA 1
ATOM 1847 C C . ASP A 1 243 ? -27.335 -29.968 9.975 1.00 58.06 243 ASP A C 1
ATOM 1849 O O . ASP A 1 243 ? -26.777 -30.501 10.935 1.00 58.06 243 ASP A O 1
ATOM 1853 N N . LEU A 1 244 ? -27.037 -28.733 9.553 1.00 58.03 244 LEU A N 1
ATOM 1854 C CA . LEU A 1 244 ? -26.068 -27.851 10.193 1.00 58.03 244 LEU A CA 1
ATOM 1855 C C . LEU A 1 244 ? -26.305 -27.813 11.709 1.00 58.03 244 LEU A C 1
ATOM 1857 O O . LEU A 1 244 ? -25.353 -27.960 12.448 1.00 58.03 244 LEU A O 1
ATOM 1861 N N . ILE A 1 245 ? -27.553 -27.747 12.185 1.00 59.94 245 ILE A N 1
ATOM 1862 C CA . ILE A 1 245 ? -27.874 -27.715 13.623 1.00 59.94 245 ILE A CA 1
ATOM 1863 C C . ILE A 1 245 ? -27.424 -29.002 14.328 1.00 59.94 245 ILE A C 1
ATOM 1865 O O . ILE A 1 245 ? -26.776 -28.934 15.370 1.00 59.94 245 ILE A O 1
ATOM 1869 N N . ALA A 1 246 ? -27.677 -30.174 13.744 1.00 66.19 246 ALA A N 1
ATOM 1870 C CA . ALA A 1 246 ? -27.223 -31.443 14.314 1.00 66.19 246 ALA A CA 1
ATOM 1871 C C . ALA A 1 246 ? -25.689 -31.570 14.293 1.00 66.19 246 ALA A C 1
ATOM 1873 O O . ALA A 1 246 ? -25.091 -32.069 15.251 1.00 66.19 246 ALA A O 1
ATOM 1874 N N . ALA A 1 247 ? -25.043 -31.084 13.228 1.00 66.56 247 ALA A N 1
ATOM 1875 C CA . ALA A 1 247 ? -23.587 -31.026 13.130 1.00 66.56 247 ALA A CA 1
ATOM 1876 C C . ALA A 1 247 ? -22.993 -30.062 14.176 1.00 66.56 247 ALA A C 1
ATOM 1878 O O . ALA A 1 247 ? -22.066 -30.437 14.893 1.00 66.56 247 ALA A O 1
ATOM 1879 N N . LEU A 1 248 ? -23.585 -28.877 14.340 1.00 60.53 248 LEU A N 1
ATOM 1880 C CA . LEU A 1 248 ? -23.222 -27.849 15.319 1.00 60.53 248 LEU A CA 1
ATOM 1881 C C . LEU A 1 248 ? -23.357 -28.401 16.755 1.00 60.53 248 LEU A C 1
ATOM 1883 O O . LEU A 1 248 ? -22.390 -28.383 17.515 1.00 60.53 248 LEU A O 1
ATOM 1887 N N . GLU A 1 249 ? -24.492 -29.013 17.112 1.00 69.12 249 GLU A N 1
ATOM 1888 C CA . GLU A 1 249 ? -24.690 -29.657 18.423 1.00 69.12 249 GLU A CA 1
ATOM 1889 C C . GLU A 1 249 ? -23.708 -30.810 18.691 1.00 69.12 249 GLU A C 1
ATOM 1891 O O . GLU A 1 249 ? -23.343 -31.085 19.840 1.00 69.12 249 GLU A O 1
ATOM 1896 N N . SER A 1 250 ? -23.319 -31.549 17.648 1.00 73.62 250 SER A N 1
ATOM 1897 C CA . SER A 1 250 ? -22.343 -32.635 17.772 1.00 73.62 250 SER A CA 1
ATOM 1898 C C . SER A 1 250 ? -20.933 -32.099 18.038 1.00 73.62 250 SER A C 1
ATOM 1900 O O . SER A 1 250 ? -20.247 -32.623 18.918 1.00 73.62 250 SER A O 1
ATOM 1902 N N . SER A 1 251 ? -20.552 -30.999 17.380 1.00 67.38 251 SER A N 1
ATOM 1903 C CA . SER A 1 251 ? -19.271 -30.319 17.581 1.00 67.38 251 SER A CA 1
ATOM 1904 C C . SER A 1 251 ? -19.165 -29.693 18.975 1.00 67.38 251 SER A C 1
ATOM 1906 O O . SER A 1 251 ? -18.150 -29.891 19.640 1.00 67.38 251 SER A O 1
ATOM 1908 N N . VAL A 1 252 ? -20.227 -29.049 19.491 1.00 71.94 252 VAL A N 1
ATOM 1909 C CA . VAL A 1 252 ? -20.251 -28.525 20.877 1.00 71.94 252 VAL A CA 1
ATOM 1910 C C . VAL A 1 252 ? -20.071 -29.650 21.895 1.00 71.94 252 VAL A C 1
ATOM 1912 O O . VAL A 1 252 ? -19.286 -29.528 22.837 1.00 71.94 252 VAL A O 1
ATOM 1915 N N . ARG A 1 253 ? -20.779 -30.773 21.719 1.00 72.50 253 ARG A N 1
ATOM 1916 C CA . ARG A 1 253 ? -20.659 -31.933 22.618 1.00 72.50 253 ARG A CA 1
ATOM 1917 C C . ARG A 1 253 ? -19.266 -32.558 22.568 1.00 72.50 253 ARG A C 1
ATOM 1919 O O . ARG A 1 253 ? -18.729 -32.917 23.615 1.00 72.50 253 ARG A O 1
ATOM 1926 N N . ALA A 1 254 ? -18.672 -32.666 21.382 1.00 71.62 254 ALA A N 1
ATOM 1927 C CA . ALA A 1 254 ? -17.314 -33.172 21.216 1.00 71.62 254 ALA A CA 1
ATOM 1928 C C . ALA A 1 254 ? -16.274 -32.255 21.888 1.00 71.62 254 ALA A C 1
ATOM 1930 O O . ALA A 1 254 ? -15.426 -32.753 22.629 1.00 71.62 254 ALA A O 1
ATOM 1931 N N . ALA A 1 25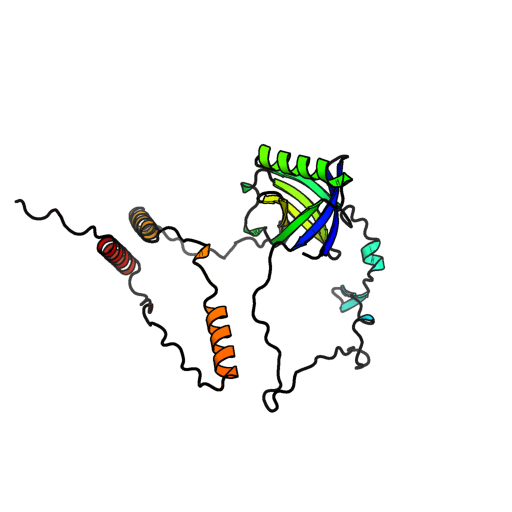5 ? -16.396 -30.934 21.718 1.00 68.50 255 ALA A N 1
ATOM 1932 C CA . ALA A 1 255 ? -15.506 -29.943 22.325 1.00 68.50 255 ALA A CA 1
ATOM 1933 C C . ALA A 1 255 ? -15.630 -29.870 23.862 1.00 68.50 255 ALA A C 1
ATOM 1935 O O . ALA A 1 255 ? -14.623 -29.757 24.563 1.00 68.50 255 ALA A O 1
ATOM 1936 N N . LYS A 1 256 ? -16.845 -29.999 24.419 1.00 68.69 256 LYS A N 1
ATOM 1937 C CA . LYS A 1 256 ? -17.055 -30.100 25.880 1.00 68.69 256 LYS A CA 1
ATOM 1938 C C . LYS A 1 256 ? -16.411 -31.360 26.464 1.00 68.69 256 LYS A C 1
ATOM 1940 O O . LYS A 1 256 ? -15.751 -31.306 27.501 1.00 68.69 256 LYS A O 1
ATOM 1945 N N . LYS A 1 257 ? -16.514 -32.484 25.747 1.00 71.00 257 LYS A N 1
ATOM 1946 C CA . LYS A 1 257 ? -15.906 -33.759 26.147 1.00 71.00 257 LYS A CA 1
ATOM 1947 C C . LYS A 1 257 ? -14.373 -33.729 26.094 1.00 71.00 257 LYS A C 1
ATOM 1949 O O . LYS A 1 257 ? -13.740 -34.328 26.958 1.00 71.00 257 LYS A O 1
ATOM 1954 N N . SER A 1 258 ? -13.767 -33.025 25.132 1.00 64.12 258 SER A N 1
ATOM 1955 C CA . SER A 1 258 ? -12.305 -32.859 25.063 1.00 64.12 258 SER A CA 1
ATOM 1956 C C . SER A 1 258 ? -11.754 -31.884 26.109 1.00 64.12 258 SER A C 1
ATOM 1958 O O . SER A 1 258 ? -10.608 -32.035 26.520 1.00 64.12 258 SER A O 1
ATOM 1960 N N . ARG A 1 259 ? -12.562 -30.915 26.569 1.00 61.38 259 ARG A N 1
ATOM 1961 C CA . ARG A 1 259 ? -12.224 -29.996 27.674 1.00 61.38 259 ARG A CA 1
ATOM 1962 C C . ARG A 1 259 ? -12.425 -30.609 29.072 1.00 61.38 259 ARG A C 1
ATOM 1964 O O . ARG A 1 259 ? -12.061 -29.979 30.057 1.00 61.38 259 ARG A O 1
ATOM 1971 N N . GLY A 1 260 ? -12.930 -31.844 29.168 1.00 52.06 260 GLY A N 1
ATOM 1972 C CA . GLY A 1 260 ? -13.073 -32.561 30.441 1.00 52.06 260 GLY A CA 1
ATOM 1973 C C . GLY A 1 260 ? -14.252 -32.104 31.305 1.00 52.06 260 GLY A C 1
ATOM 1974 O O . GLY A 1 260 ? -14.292 -32.427 32.487 1.00 52.06 260 GLY A O 1
ATOM 1975 N N . GLU A 1 261 ? -15.222 -31.392 30.731 1.00 56.69 261 GLU A N 1
ATOM 1976 C CA . GLU A 1 261 ? -16.466 -31.020 31.409 1.00 56.69 261 GLU A CA 1
ATOM 1977 C C . GLU A 1 261 ? -17.570 -32.007 31.005 1.00 56.69 261 GLU A C 1
ATOM 1979 O O . GLU A 1 261 ? -18.310 -31.793 30.043 1.00 56.69 261 GLU A O 1
ATOM 1984 N N . GLY A 1 262 ? -17.641 -33.140 31.708 1.00 42.69 262 GLY A N 1
ATOM 1985 C CA . GLY A 1 262 ? -18.675 -34.156 31.516 1.00 42.69 262 GLY A CA 1
ATOM 1986 C C . GLY A 1 262 ? -19.074 -34.826 32.831 1.00 42.69 262 GLY A C 1
ATOM 1987 O O . GLY A 1 262 ? -18.304 -35.615 33.366 1.00 42.69 262 GLY A O 1
ATOM 1988 N N . ASP A 1 263 ? -20.292 -34.505 33.277 1.00 44.12 263 ASP A N 1
ATOM 1989 C CA . ASP A 1 263 ? -21.150 -35.192 34.255 1.00 44.12 263 ASP A CA 1
ATOM 1990 C C . ASP A 1 263 ? -20.645 -35.397 35.698 1.00 44.12 263 ASP A C 1
ATOM 1992 O O . ASP A 1 263 ? -20.370 -36.509 36.140 1.00 44.12 263 ASP A O 1
ATOM 1996 N N . GLU A 1 264 ? -20.716 -34.326 36.496 1.00 38.06 264 GLU A N 1
ATOM 1997 C CA . GLU A 1 264 ? -21.052 -34.411 37.927 1.00 38.06 264 GLU A CA 1
ATOM 1998 C C . GLU A 1 264 ? -22.398 -33.709 38.171 1.00 38.06 264 GLU A C 1
ATOM 2000 O O . GLU A 1 264 ? -22.429 -32.569 38.622 1.00 38.06 264 GLU A O 1
ATOM 2005 N N . ASN A 1 265 ? -23.520 -34.339 37.799 1.00 42.72 265 ASN A N 1
ATOM 2006 C CA . ASN A 1 265 ? -24.819 -34.165 38.475 1.00 42.72 265 ASN A CA 1
ATOM 2007 C C . ASN A 1 265 ? -25.906 -35.032 37.827 1.00 42.72 265 ASN A C 1
ATOM 2009 O O . ASN A 1 265 ? -26.777 -34.534 37.124 1.00 42.72 265 ASN A O 1
ATOM 2013 N N . GLU A 1 266 ? -25.891 -36.333 38.109 1.00 38.56 266 GLU A N 1
ATOM 2014 C CA . GLU A 1 266 ? -27.116 -37.142 38.079 1.00 38.56 266 GLU A CA 1
ATOM 2015 C C . GLU A 1 266 ? -26.959 -38.365 38.999 1.00 38.56 266 GLU A C 1
ATOM 2017 O O . GLU A 1 266 ? -26.818 -39.509 38.576 1.00 38.56 266 GLU A O 1
ATOM 2022 N N . ALA A 1 267 ? -26.927 -38.098 40.307 1.00 36.19 267 ALA A N 1
ATOM 2023 C CA . ALA A 1 267 ? -27.165 -39.091 41.352 1.00 36.19 267 ALA A CA 1
ATOM 2024 C C . ALA A 1 267 ? -27.613 -38.400 42.652 1.00 36.19 267 ALA A C 1
ATOM 2026 O O . ALA A 1 267 ? -26.845 -38.352 43.601 1.00 36.19 267 ALA A O 1
ATOM 2027 N N . GLU A 1 268 ? -28.835 -37.850 42.685 1.00 35.41 268 GLU A N 1
ATOM 2028 C CA . GLU A 1 268 ? -29.651 -37.714 43.913 1.00 35.41 268 GLU A CA 1
ATOM 2029 C C . GLU A 1 268 ? -31.079 -37.209 43.599 1.00 35.41 268 GLU A C 1
ATOM 2031 O O . GLU A 1 268 ? -31.370 -36.014 43.664 1.00 35.41 268 GLU A O 1
ATOM 2036 N N . ASN A 1 269 ? -31.966 -38.135 43.207 1.00 34.62 269 ASN A N 1
ATOM 2037 C CA . ASN A 1 269 ? -33.292 -38.403 43.809 1.00 34.62 269 ASN A CA 1
ATOM 2038 C C . ASN A 1 269 ? -34.093 -39.405 42.971 1.00 34.62 269 ASN A C 1
ATOM 2040 O O . ASN A 1 269 ? -34.457 -39.065 41.825 1.00 34.62 269 ASN A O 1
#

Solvent-accessible surface area (backbone atoms only — not comparable to full-atom values): 16805 Å² total; per-residue (Å²): 138,71,72,79,45,70,37,27,45,31,47,96,91,48,74,33,40,28,32,35,26,75,66,70,82,86,84,76,86,81,83,78,64,53,40,88,90,77,65,46,75,70,81,89,79,52,60,42,90,88,77,71,44,79,52,59,80,88,77,59,83,47,60,49,71,44,98,89,69,49,74,45,78,51,51,74,63,64,63,67,65,49,91,55,88,26,67,54,25,38,37,49,78,45,76,42,58,64,84,78,56,60,74,88,34,59,53,69,47,26,34,50,41,60,50,54,78,86,16,42,63,62,45,51,50,53,46,51,51,34,63,74,67,62,35,24,34,36,25,39,29,38,60,98,92,39,80,40,42,28,39,39,37,75,51,94,94,40,42,32,35,30,34,31,57,54,80,87,75,54,80,75,70,80,86,72,62,79,92,66,93,75,88,82,54,69,73,60,50,55,53,49,52,58,44,51,70,64,57,68,91,77,65,72,90,75,64,74,64,64,66,58,52,54,49,52,51,52,50,51,32,58,72,74,72,46,83,78,72,77,76,81,72,80,83,82,70,84,78,71,95,66,56,69,67,62,51,49,57,49,50,48,52,50,50,36,56,74,72,68,65,74,86,93,81,89,86,89,133

Mean predicted aligned error: 12.74 Å